Protein AF-A0A7C4BG78-F1 (afdb_monomer_lite)

Sequence (240 aa):
MKRKLEFLIALVIVAGCAGILISRRFPPARETPRSPNGEETSKPVSAEISIPVLCYHRFERTAGPMVISPERFEEHLKWLKERGYATISLADLERFLSGRHARLPEKPFLITVDDGYRSFLDHALPLLERYGFSAALFVYPESISRGKAALTWEELKTLVSRGIEVGSHSFSHANLTALCQKLPADAFQTRLIRELAASRRVMERVGFRYERDIIWAGMPHVLYRLSADTWRRGAAAGGA

Radius of gyration: 20.19 Å; chains: 1; bounding box: 68×42×52 Å

Structure (mmCIF, N/CA/C/O backbone):
data_AF-A0A7C4BG78-F1
#
_entry.id   AF-A0A7C4BG78-F1
#
loop_
_atom_site.group_PDB
_atom_site.id
_atom_site.type_symbol
_atom_site.label_atom_id
_atom_site.label_alt_id
_atom_site.label_comp_id
_atom_site.label_asym_id
_atom_site.label_entity_id
_atom_site.label_seq_id
_atom_site.pdbx_PDB_ins_code
_atom_site.Cartn_x
_atom_site.Cartn_y
_atom_site.Cartn_z
_atom_site.occupancy
_atom_site.B_iso_or_equiv
_atom_site.auth_seq_id
_atom_site.auth_comp_id
_atom_site.auth_asym_id
_atom_site.auth_atom_id
_atom_site.pdbx_PDB_model_num
ATOM 1 N N . MET A 1 1 ? -31.305 4.577 -21.688 1.00 31.61 1 MET A N 1
ATOM 2 C CA . MET A 1 1 ? -30.177 5.531 -21.555 1.00 31.61 1 MET A CA 1
ATOM 3 C C . MET A 1 1 ? -29.232 5.059 -20.455 1.00 31.61 1 MET A C 1
ATOM 5 O O . MET A 1 1 ? -29.609 5.093 -19.290 1.00 31.61 1 MET A O 1
ATOM 9 N N . LYS A 1 2 ? -28.033 4.574 -20.805 1.00 28.25 2 LYS A N 1
ATOM 10 C CA . LYS A 1 2 ? -26.981 4.256 -19.825 1.00 28.25 2 LYS A CA 1
ATOM 11 C C . LYS A 1 2 ? -26.484 5.582 -19.234 1.00 28.25 2 LYS A C 1
ATOM 13 O O . LYS A 1 2 ? -25.883 6.369 -19.959 1.00 28.25 2 LYS A O 1
ATOM 18 N N . ARG A 1 3 ? -26.794 5.873 -17.966 1.00 31.45 3 ARG A N 1
ATOM 19 C CA . ARG A 1 3 ? -26.235 7.043 -17.266 1.00 31.45 3 ARG A CA 1
ATOM 20 C C . ARG A 1 3 ? -24.714 6.861 -17.207 1.00 31.45 3 ARG A C 1
ATOM 22 O O . ARG A 1 3 ? -24.258 5.851 -16.675 1.00 31.45 3 ARG A O 1
ATOM 29 N N . LYS A 1 4 ? -23.950 7.782 -17.805 1.00 34.00 4 LYS A N 1
ATOM 30 C CA . LYS A 1 4 ? -22.487 7.805 -17.676 1.00 34.00 4 LYS A CA 1
ATOM 31 C C . LYS A 1 4 ? -22.144 8.044 -16.204 1.00 34.00 4 LYS A C 1
ATOM 33 O O . LYS A 1 4 ? -22.735 8.910 -15.565 1.00 34.00 4 LYS A O 1
ATOM 38 N N . LEU A 1 5 ? -21.274 7.196 -15.668 1.00 40.75 5 LEU A N 1
ATOM 39 C CA . LEU A 1 5 ? -20.786 7.268 -14.298 1.00 40.75 5 LEU A CA 1
ATOM 40 C C . LEU A 1 5 ? -19.577 8.209 -14.289 1.00 40.75 5 LEU A C 1
ATOM 42 O O . LEU A 1 5 ? -18.586 7.915 -14.949 1.00 40.75 5 LEU A O 1
ATOM 46 N N . GLU A 1 6 ? -19.681 9.333 -13.586 1.00 43.28 6 GLU A N 1
ATOM 47 C CA . GLU A 1 6 ? -18.626 10.349 -13.491 1.00 43.28 6 GLU A CA 1
ATOM 48 C C . GLU A 1 6 ? -17.946 10.222 -12.115 1.00 43.28 6 GLU A C 1
ATOM 50 O O . GLU A 1 6 ? -18.629 10.190 -11.087 1.00 43.28 6 GLU A O 1
ATOM 55 N N . PHE A 1 7 ? -16.616 10.113 -12.094 1.00 44.50 7 PHE A N 1
ATOM 56 C CA . PHE A 1 7 ? -15.791 10.123 -10.881 1.00 44.50 7 PHE A CA 1
ATOM 57 C C . PHE A 1 7 ? -14.972 11.411 -10.855 1.00 44.50 7 PHE A C 1
ATOM 59 O O . PHE A 1 7 ? -14.450 11.813 -11.894 1.00 44.50 7 PHE A O 1
ATOM 66 N N . LEU A 1 8 ? -14.801 12.014 -9.679 1.00 39.81 8 LEU A N 1
ATOM 67 C CA . LEU A 1 8 ? -13.862 13.116 -9.486 1.00 39.81 8 LEU A CA 1
ATOM 68 C C . LEU A 1 8 ? -12.703 12.615 -8.615 1.00 39.81 8 LEU A C 1
ATOM 70 O O . LEU A 1 8 ? -12.901 12.086 -7.522 1.00 39.81 8 LEU A O 1
ATOM 74 N N . ILE A 1 9 ? -11.489 12.732 -9.150 1.00 43.34 9 ILE A N 1
ATOM 75 C CA . ILE A 1 9 ? -10.246 12.339 -8.487 1.00 43.34 9 ILE A CA 1
ATOM 76 C C . ILE A 1 9 ? -9.457 13.620 -8.240 1.00 43.34 9 ILE A C 1
ATOM 78 O O . ILE A 1 9 ? -9.101 14.313 -9.191 1.00 43.34 9 ILE A O 1
ATOM 82 N N . ALA A 1 10 ? -9.190 13.941 -6.977 1.00 35.62 10 ALA A N 1
ATOM 83 C CA . ALA A 1 10 ? -8.380 15.092 -6.595 1.00 35.62 10 ALA A CA 1
ATOM 84 C C . ALA A 1 10 ? -7.131 14.616 -5.850 1.00 35.62 10 ALA A C 1
ATOM 86 O O . ALA A 1 10 ? -7.231 13.893 -4.866 1.00 35.62 10 ALA A O 1
ATOM 87 N N . LEU A 1 11 ? -5.943 15.013 -6.300 1.00 37.41 11 LEU A N 1
ATOM 88 C CA . LEU A 1 11 ? -4.711 14.783 -5.548 1.00 37.41 11 LEU A CA 1
ATOM 89 C C . LEU A 1 11 ? -4.680 15.766 -4.364 1.00 37.41 11 LEU A C 1
ATOM 91 O O . LEU A 1 11 ? -4.652 16.977 -4.569 1.00 37.41 11 LEU A O 1
ATOM 95 N N . VAL A 1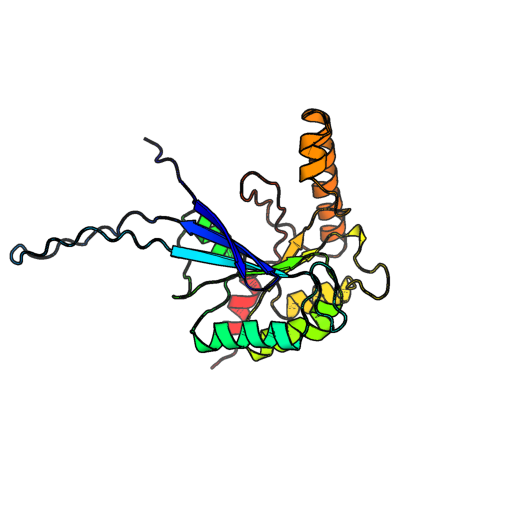 12 ? -4.698 15.257 -3.134 1.00 36.31 12 VAL A N 1
ATOM 96 C CA . VAL A 1 12 ? -4.562 16.045 -1.904 1.00 36.31 12 VAL A CA 1
ATOM 97 C C . VAL A 1 12 ? -3.207 15.728 -1.286 1.00 36.31 12 VAL A C 1
ATOM 99 O O . VAL A 1 12 ? -2.980 14.635 -0.775 1.00 36.31 12 VAL A O 1
ATOM 102 N N . ILE A 1 13 ? -2.290 16.690 -1.324 1.00 33.75 13 ILE A N 1
ATOM 103 C CA . ILE A 1 13 ? -0.987 16.558 -0.670 1.00 33.75 13 ILE A CA 1
ATOM 104 C C . ILE A 1 13 ? -1.175 16.869 0.815 1.00 33.75 13 ILE A C 1
ATOM 106 O O . ILE A 1 13 ? -1.408 18.018 1.189 1.00 33.75 13 ILE A O 1
ATOM 110 N N . VAL A 1 14 ? -1.061 15.851 1.668 1.00 40.81 14 VAL A N 1
ATOM 111 C CA . VAL A 1 14 ? -1.034 16.029 3.126 1.00 40.81 14 VAL A CA 1
ATOM 112 C C . VAL A 1 14 ? 0.410 15.877 3.581 1.00 40.81 14 VAL A C 1
ATOM 114 O O . VAL A 1 14 ? 0.955 14.779 3.573 1.00 40.81 14 VAL A O 1
ATOM 117 N N . ALA A 1 15 ? 1.035 17.002 3.934 1.00 38.44 15 ALA A N 1
ATOM 118 C CA . ALA A 1 15 ? 2.275 17.089 4.709 1.00 38.44 15 ALA A CA 1
ATOM 119 C C . ALA A 1 15 ? 3.382 16.061 4.359 1.00 38.44 15 ALA A C 1
ATOM 121 O O . ALA A 1 15 ? 3.974 15.474 5.265 1.00 38.44 15 ALA A O 1
ATOM 122 N N . GLY A 1 16 ? 3.695 15.883 3.069 1.00 33.59 16 GLY A N 1
ATOM 123 C CA . GLY A 1 16 ? 4.770 14.994 2.595 1.00 33.59 16 GLY A CA 1
ATOM 124 C C . GLY A 1 16 ? 4.307 13.652 2.017 1.00 33.59 16 GLY A C 1
ATOM 125 O O . GLY A 1 16 ? 5.141 12.885 1.549 1.00 33.59 16 GLY A O 1
ATOM 126 N N . CYS A 1 17 ? 2.999 13.388 1.991 1.00 35.88 17 CYS A N 1
ATOM 127 C CA . CYS A 1 17 ? 2.401 12.226 1.334 1.00 35.88 17 CYS A CA 1
ATOM 128 C C . CYS A 1 17 ? 1.575 12.653 0.117 1.00 35.88 17 CYS A C 1
ATOM 130 O O . CYS A 1 17 ? 0.842 13.646 0.161 1.00 35.88 17 CYS A O 1
ATOM 132 N N . ALA A 1 18 ? 1.658 11.872 -0.961 1.00 49.38 18 ALA A N 1
ATOM 133 C CA . ALA A 1 18 ? 0.705 11.960 -2.057 1.00 49.38 18 ALA A CA 1
ATOM 134 C C . ALA A 1 18 ? -0.597 11.276 -1.611 1.00 49.38 18 ALA A C 1
ATOM 136 O O . ALA A 1 18 ? -0.654 10.056 -1.471 1.00 49.38 18 ALA A O 1
ATOM 137 N N . GLY A 1 19 ? -1.633 12.063 -1.323 1.00 46.06 19 GLY A N 1
ATOM 138 C CA . GLY A 1 19 ? -2.977 11.557 -1.077 1.00 46.06 19 GLY A CA 1
ATOM 139 C C . GLY A 1 19 ? -3.823 11.679 -2.337 1.00 46.06 19 GLY A C 1
ATOM 140 O O . GLY A 1 19 ? -3.746 12.679 -3.044 1.00 46.06 19 GLY A O 1
ATOM 141 N N . ILE A 1 20 ? -4.651 10.684 -2.627 1.00 55.44 20 ILE A N 1
ATOM 142 C CA . ILE A 1 20 ? -5.627 10.735 -3.717 1.00 55.44 20 ILE A CA 1
ATOM 143 C C . ILE A 1 20 ? -7.019 10.694 -3.092 1.00 55.44 20 ILE A C 1
ATOM 145 O O . ILE A 1 20 ? -7.381 9.734 -2.422 1.00 55.44 20 ILE A O 1
ATOM 149 N N . LEU A 1 21 ? -7.812 11.739 -3.295 1.00 47.38 21 LEU A N 1
ATOM 150 C CA . LEU A 1 21 ? -9.216 11.798 -2.916 1.00 47.38 21 LEU A CA 1
ATOM 151 C C . LEU A 1 21 ? -10.067 11.274 -4.068 1.00 47.38 21 LEU A C 1
ATOM 153 O O . LEU A 1 21 ? -10.025 11.822 -5.169 1.00 47.38 21 LEU A O 1
ATOM 157 N N . ILE A 1 22 ? -10.858 10.235 -3.811 1.00 53.69 22 ILE A N 1
ATOM 158 C CA . ILE A 1 22 ? -11.795 9.688 -4.794 1.00 53.69 22 ILE A CA 1
ATOM 159 C C . ILE A 1 22 ? -13.211 10.015 -4.338 1.00 53.69 22 ILE A C 1
ATOM 161 O O . ILE A 1 22 ? -13.651 9.498 -3.311 1.00 53.69 22 ILE A O 1
ATOM 165 N N . SER A 1 23 ? -13.941 10.843 -5.085 1.00 51.28 23 SER A N 1
ATOM 166 C CA . SER A 1 23 ? -15.343 11.142 -4.792 1.00 51.28 23 SER A CA 1
ATOM 167 C C . SER A 1 23 ? -16.298 10.491 -5.787 1.00 51.28 23 SER A C 1
ATOM 169 O O . SER A 1 23 ? -16.023 10.341 -6.984 1.00 51.28 23 SER A O 1
ATOM 171 N N . ARG A 1 24 ? -17.451 10.073 -5.257 1.00 52.78 24 ARG A N 1
ATOM 172 C CA . ARG A 1 24 ? -18.576 9.573 -6.041 1.00 52.78 24 ARG A CA 1
ATOM 173 C C . ARG A 1 24 ? -19.852 10.275 -5.613 1.00 52.78 24 ARG A C 1
ATOM 175 O O . ARG A 1 24 ? -20.200 10.309 -4.433 1.00 52.78 24 ARG A O 1
ATOM 182 N N . ARG A 1 25 ? -20.606 10.731 -6.608 1.00 49.41 25 ARG A N 1
ATOM 183 C CA . ARG A 1 25 ? -21.953 11.256 -6.416 1.00 49.41 25 ARG A CA 1
ATOM 184 C C . ARG A 1 25 ? -22.969 10.123 -6.495 1.00 49.41 25 ARG A C 1
ATOM 186 O O . ARG A 1 25 ? -23.074 9.437 -7.516 1.00 49.41 25 ARG A O 1
ATOM 193 N N . PHE A 1 26 ? -23.715 9.905 -5.418 1.00 43.00 26 PHE A N 1
ATOM 194 C CA . PHE A 1 26 ? -24.866 9.007 -5.451 1.00 43.00 26 PHE A CA 1
ATOM 195 C C . PHE A 1 26 ? -26.103 9.781 -5.910 1.00 43.00 26 PHE A C 1
ATOM 197 O O . PHE A 1 26 ? -26.283 10.931 -5.506 1.00 43.00 26 PHE A O 1
ATOM 204 N N . PRO A 1 27 ? -26.977 9.190 -6.745 1.00 37.50 27 PRO A N 1
ATOM 205 C CA . PRO A 1 27 ? -28.312 9.746 -6.907 1.00 37.50 27 PRO A CA 1
ATOM 206 C C . PRO A 1 27 ? -28.996 9.788 -5.530 1.00 37.50 27 PRO A C 1
ATOM 208 O O . PRO A 1 27 ? -28.746 8.894 -4.715 1.00 37.50 27 PRO A O 1
ATOM 211 N N . PRO A 1 28 ? -29.835 10.801 -5.257 1.00 40.69 28 PRO A N 1
ATOM 212 C CA . PRO A 1 28 ? -30.562 10.868 -3.997 1.00 40.69 28 PRO A CA 1
ATOM 213 C C . PRO A 1 28 ? -31.342 9.573 -3.767 1.00 40.69 28 PRO A C 1
ATOM 215 O O . PRO A 1 28 ? -31.841 8.958 -4.719 1.00 40.69 28 PRO A O 1
ATOM 218 N N . ALA A 1 29 ? -31.401 9.138 -2.508 1.00 42.69 29 ALA A N 1
ATOM 219 C CA . ALA A 1 29 ? -32.213 7.995 -2.122 1.00 42.69 29 ALA A CA 1
ATOM 220 C C . ALA A 1 29 ? -33.653 8.219 -2.609 1.00 42.69 29 ALA A C 1
ATOM 222 O O . ALA A 1 29 ? -34.159 9.338 -2.547 1.00 42.69 29 ALA A O 1
ATOM 223 N N . ARG A 1 30 ? -34.309 7.171 -3.129 1.00 39.84 30 ARG A N 1
ATOM 224 C CA . ARG A 1 30 ? -35.744 7.253 -3.428 1.00 39.84 30 ARG A CA 1
ATOM 225 C C . ARG A 1 30 ? -36.464 7.525 -2.112 1.00 39.84 30 ARG A C 1
ATOM 227 O O . ARG A 1 30 ? -36.463 6.660 -1.239 1.00 39.84 30 ARG A O 1
ATOM 234 N N . GLU A 1 31 ? -37.038 8.712 -1.985 1.00 39.03 31 GLU A N 1
ATOM 235 C CA . GLU A 1 31 ? -37.937 9.045 -0.889 1.00 39.03 31 GLU A CA 1
ATOM 236 C C . GLU A 1 31 ? -39.093 8.038 -0.889 1.00 39.03 31 GLU A C 1
ATOM 238 O O . GLU A 1 31 ? -39.727 7.783 -1.918 1.00 39.03 31 GLU A O 1
ATOM 243 N N . THR A 1 32 ? -39.334 7.402 0.254 1.00 36.75 32 THR A N 1
ATOM 244 C CA . THR A 1 32 ? -40.606 6.725 0.499 1.00 36.75 32 THR A CA 1
ATOM 245 C C . THR A 1 32 ? -41.697 7.798 0.587 1.00 36.75 32 THR A C 1
ATOM 247 O O . THR A 1 32 ? -41.429 8.867 1.139 1.00 36.75 32 THR A O 1
ATOM 250 N N . PRO A 1 33 ? -42.919 7.574 0.067 1.00 35.62 33 PRO A N 1
ATOM 251 C CA . PRO A 1 33 ? -43.940 8.617 0.079 1.00 35.62 33 PRO A CA 1
ATOM 252 C C . PRO A 1 33 ? -44.298 8.980 1.527 1.00 35.62 33 PRO A C 1
ATOM 254 O O . PRO A 1 33 ? -44.788 8.131 2.273 1.00 35.62 33 PRO A O 1
ATOM 257 N N . ARG A 1 34 ? -44.040 10.229 1.934 1.00 42.62 34 ARG A N 1
ATOM 258 C CA . ARG A 1 34 ? -44.572 10.827 3.169 1.00 42.62 34 ARG A CA 1
ATOM 259 C C . ARG A 1 34 ? -45.768 11.735 2.848 1.00 42.62 34 ARG A C 1
ATOM 261 O O . ARG A 1 34 ? -45.897 12.244 1.742 1.00 42.62 34 ARG A O 1
ATOM 268 N N . SER A 1 35 ? -46.646 11.825 3.846 1.00 38.75 35 SER A N 1
ATOM 269 C CA . SER A 1 35 ? -48.005 12.396 3.895 1.00 38.75 35 SER A CA 1
ATOM 270 C C . SER A 1 35 ? -48.163 13.826 3.321 1.00 38.75 35 SER A C 1
ATOM 272 O O . SER A 1 35 ? -47.187 14.571 3.325 1.00 38.75 35 SER A O 1
ATOM 274 N N . PRO A 1 36 ? -49.376 14.261 2.896 1.00 43.44 36 PRO A N 1
ATOM 275 C CA . PRO A 1 36 ? -49.567 15.405 1.998 1.00 43.44 36 PRO A CA 1
ATOM 276 C C . PRO A 1 36 ? -49.528 16.815 2.614 1.00 43.44 36 PRO A C 1
ATOM 278 O O . PRO A 1 36 ? -49.800 17.762 1.889 1.00 43.44 36 PRO A O 1
ATOM 281 N N . ASN A 1 37 ? -49.190 17.005 3.892 1.00 45.56 37 ASN A N 1
ATOM 282 C CA . ASN A 1 37 ? -49.187 18.344 4.497 1.00 45.56 37 ASN A CA 1
ATOM 283 C C . ASN A 1 37 ? -47.863 18.642 5.203 1.00 45.56 37 ASN A C 1
ATOM 285 O O . ASN A 1 37 ? -47.563 18.043 6.235 1.00 45.56 37 ASN A O 1
ATOM 289 N N . GLY A 1 38 ? -47.116 19.605 4.666 1.00 37.53 38 GLY A N 1
ATOM 290 C CA . GLY A 1 38 ? -45.923 20.169 5.290 1.00 37.53 38 GLY A CA 1
ATOM 291 C C . GLY A 1 38 ? -44.903 20.583 4.242 1.00 37.53 38 GLY A C 1
ATOM 292 O O . GLY A 1 38 ? -44.151 19.751 3.747 1.00 37.53 38 GLY A O 1
ATOM 293 N N . GLU A 1 39 ? -44.912 21.864 3.889 1.00 43.66 39 GLU A N 1
ATOM 294 C CA . GLU A 1 39 ? -43.861 22.501 3.105 1.00 43.66 39 GLU A CA 1
ATOM 295 C C . GLU A 1 39 ? -42.491 22.273 3.756 1.00 43.66 39 GLU A C 1
ATOM 297 O O . GLU A 1 39 ? -42.252 22.704 4.878 1.00 43.66 39 GLU A O 1
ATOM 302 N N . GLU A 1 40 ? -41.570 21.654 3.022 1.00 35.38 40 GLU A N 1
ATOM 303 C CA . GLU A 1 40 ? -40.138 21.877 3.191 1.00 35.38 40 GLU A CA 1
ATOM 304 C C . GLU A 1 40 ? -39.458 21.653 1.838 1.00 35.38 40 GLU A C 1
ATOM 306 O O . GLU A 1 40 ? -39.429 20.553 1.285 1.00 35.38 40 GLU A O 1
ATOM 311 N N . THR A 1 41 ? -38.923 22.727 1.259 1.00 40.41 41 THR A N 1
ATOM 312 C CA . THR A 1 41 ? -38.101 22.675 0.050 1.00 40.41 41 THR A CA 1
ATOM 313 C C . THR A 1 41 ? -36.729 22.089 0.386 1.00 40.41 41 THR A C 1
ATOM 315 O O . THR A 1 41 ? -35.728 22.809 0.419 1.00 40.41 41 THR A O 1
ATOM 318 N N . SER A 1 42 ? -36.637 20.786 0.647 1.00 39.03 42 SER A N 1
ATOM 319 C CA . SER A 1 42 ? -35.339 20.124 0.748 1.00 39.03 42 SER A CA 1
ATOM 320 C C . SER A 1 42 ? -34.833 19.807 -0.657 1.00 39.03 42 SER A C 1
ATOM 322 O O . SER A 1 42 ? -35.276 18.859 -1.304 1.00 39.03 42 SER A O 1
ATOM 324 N N . LYS A 1 43 ? -33.878 20.605 -1.154 1.00 30.88 43 LYS A N 1
ATOM 325 C CA . LYS A 1 43 ? -33.039 20.183 -2.286 1.00 30.88 43 LYS A CA 1
ATOM 326 C C . LYS A 1 43 ? -32.463 18.801 -1.946 1.00 30.88 43 LYS A C 1
ATOM 328 O O . LYS A 1 43 ? -31.914 18.660 -0.852 1.00 30.88 43 LYS A O 1
ATOM 333 N N . PRO A 1 44 ? -32.520 17.803 -2.844 1.00 34.81 44 PRO A N 1
ATOM 334 C CA . PRO A 1 44 ? -31.882 16.524 -2.587 1.00 34.81 44 PRO A CA 1
ATOM 335 C C . PRO A 1 44 ? -30.374 16.752 -2.474 1.00 34.81 44 PRO A C 1
ATOM 337 O O . PRO A 1 44 ? -29.685 16.963 -3.476 1.00 34.81 44 PRO A O 1
ATOM 340 N N . VAL A 1 45 ? -29.849 16.734 -1.248 1.00 37.06 45 VAL A N 1
ATOM 341 C CA . VAL A 1 45 ? -28.409 16.676 -1.015 1.00 37.06 45 VAL A CA 1
ATOM 342 C C . VAL A 1 45 ? -27.991 15.271 -1.424 1.00 37.06 45 VAL A C 1
ATOM 344 O O . VAL A 1 45 ? -28.084 14.319 -0.654 1.00 37.06 45 VAL A O 1
ATOM 347 N N . SER A 1 46 ? -27.583 15.109 -2.683 1.00 46.31 46 SER A N 1
ATOM 348 C CA . SER A 1 46 ? -26.794 13.949 -3.078 1.00 46.31 46 SER A CA 1
ATOM 349 C C . SER A 1 46 ? -25.540 13.969 -2.207 1.00 46.31 46 SER A C 1
ATOM 351 O O . SER A 1 46 ? -24.655 14.785 -2.464 1.00 46.31 46 SER A O 1
ATOM 353 N N . ALA A 1 47 ? -25.484 13.155 -1.153 1.00 57.19 47 ALA A N 1
ATOM 354 C CA . ALA A 1 47 ? -24.293 13.049 -0.325 1.00 57.19 47 ALA A CA 1
ATOM 355 C C . ALA A 1 47 ? -23.155 12.520 -1.211 1.00 57.19 47 ALA A C 1
ATOM 357 O O . ALA A 1 47 ? -23.153 11.355 -1.621 1.00 57.19 47 ALA A O 1
ATOM 358 N N . GLU A 1 48 ? -22.233 13.401 -1.594 1.00 67.06 48 GLU A N 1
ATOM 359 C CA . GLU A 1 48 ? -20.978 12.992 -2.208 1.00 67.06 48 GLU A CA 1
ATOM 360 C C . GLU A 1 48 ? -20.137 12.345 -1.115 1.00 67.06 48 GLU A C 1
ATOM 362 O O . GLU A 1 48 ? -19.695 13.003 -0.177 1.00 67.06 48 GLU A O 1
ATOM 367 N N . ILE A 1 49 ? -19.951 11.032 -1.216 1.00 72.00 49 ILE A N 1
ATOM 368 C CA . ILE A 1 49 ? -19.016 10.324 -0.350 1.00 72.00 49 ILE A CA 1
ATOM 369 C C . ILE A 1 49 ? -17.661 10.395 -1.047 1.00 72.00 49 ILE A C 1
ATOM 371 O O . ILE A 1 49 ? -17.527 9.991 -2.207 1.00 72.00 49 ILE A O 1
ATOM 375 N N . SER A 1 50 ? -16.658 10.916 -0.347 1.00 81.94 50 SER A N 1
ATOM 376 C CA . SER A 1 50 ? -15.266 10.891 -0.785 1.00 81.94 50 SER A CA 1
ATOM 377 C C . SER A 1 50 ? -14.455 9.960 0.102 1.00 81.94 50 SER A C 1
ATOM 379 O O . SER A 1 50 ? -14.537 10.063 1.324 1.00 81.94 50 SER A O 1
ATOM 381 N N . ILE A 1 51 ? -13.654 9.091 -0.505 1.00 87.38 51 ILE A N 1
ATOM 382 C CA . ILE A 1 51 ? -12.744 8.187 0.197 1.00 87.38 51 ILE A CA 1
ATOM 383 C C . ILE A 1 51 ? -11.314 8.675 -0.068 1.00 87.38 51 ILE A C 1
ATOM 385 O O . ILE A 1 51 ? -10.834 8.546 -1.199 1.00 87.38 51 ILE A O 1
ATOM 389 N N . PRO A 1 52 ? -10.626 9.254 0.932 1.00 91.06 52 PRO A N 1
ATOM 390 C CA . PRO A 1 52 ? -9.207 9.562 0.832 1.00 91.06 52 PRO A CA 1
ATOM 391 C C . PRO A 1 52 ? -8.369 8.279 0.789 1.00 91.06 52 PRO A C 1
ATOM 393 O O . PRO A 1 52 ? -8.608 7.345 1.558 1.00 91.06 52 PRO A O 1
ATOM 396 N N . VAL A 1 53 ? -7.358 8.258 -0.074 1.00 87.25 53 VAL A N 1
ATOM 397 C CA . VAL A 1 53 ? -6.336 7.212 -0.173 1.00 87.25 53 VAL A CA 1
ATOM 398 C C . VAL A 1 53 ? -4.986 7.840 0.156 1.00 87.25 53 VAL A C 1
ATOM 400 O O . VAL A 1 53 ? -4.543 8.747 -0.544 1.00 87.25 53 VAL A O 1
ATOM 403 N N . LEU A 1 54 ? -4.346 7.394 1.235 1.00 93.00 54 LEU A N 1
ATOM 404 C CA . LEU A 1 54 ? -3.053 7.900 1.697 1.00 93.00 54 LEU A CA 1
ATOM 405 C C . LEU A 1 54 ? -1.947 6.927 1.285 1.00 93.00 54 LEU A C 1
ATOM 407 O O . LEU A 1 54 ? -1.939 5.795 1.766 1.00 93.00 54 LEU A O 1
ATOM 411 N N . CYS A 1 55 ? -1.026 7.368 0.425 1.00 92.19 55 CYS A N 1
ATOM 412 C CA . CYS A 1 55 ? 0.080 6.543 -0.059 1.00 92.19 55 CYS A CA 1
ATOM 413 C C . CYS A 1 55 ? 1.391 6.835 0.693 1.00 92.19 55 CYS A C 1
ATOM 415 O O . CYS A 1 55 ? 1.791 7.992 0.849 1.00 92.19 55 CYS A O 1
ATOM 417 N N . TYR A 1 56 ? 2.066 5.767 1.122 1.00 96.19 56 TYR A N 1
ATOM 418 C CA . TYR A 1 56 ? 3.374 5.772 1.785 1.00 96.19 56 TYR A CA 1
ATOM 419 C C . TYR A 1 56 ? 4.320 4.771 1.113 1.00 96.19 56 TYR A C 1
ATOM 421 O O . TYR A 1 56 ? 3.874 3.925 0.345 1.00 96.19 56 TYR A O 1
ATOM 429 N N . HIS A 1 57 ? 5.627 4.858 1.371 1.00 94.94 57 HIS A N 1
ATOM 430 C CA . HIS A 1 57 ? 6.607 3.892 0.843 1.00 94.94 57 HIS A CA 1
ATOM 431 C C . HIS A 1 57 ? 7.541 3.392 1.953 1.00 94.94 57 HIS A C 1
ATOM 433 O O . HIS A 1 57 ? 7.597 2.196 2.232 1.00 94.94 57 HIS A O 1
ATOM 439 N N . ARG A 1 58 ? 8.263 4.304 2.624 1.00 96.12 58 ARG A N 1
ATOM 440 C CA . ARG A 1 58 ? 9.298 3.958 3.615 1.00 96.12 58 ARG A CA 1
ATOM 441 C C . ARG A 1 58 ? 9.047 4.626 4.962 1.00 96.12 58 ARG A C 1
ATOM 443 O O . ARG A 1 58 ? 8.703 5.804 5.013 1.00 96.12 58 ARG A O 1
ATOM 450 N N . PHE A 1 59 ? 9.282 3.877 6.039 1.00 97.56 59 PHE A N 1
ATOM 451 C CA . PHE A 1 59 ? 9.056 4.312 7.421 1.00 97.56 59 PHE A CA 1
ATOM 452 C C . PHE A 1 59 ? 10.382 4.378 8.181 1.00 97.56 59 PHE A C 1
ATOM 454 O O . PHE A 1 59 ? 10.752 3.441 8.879 1.00 97.56 59 PHE A O 1
ATOM 461 N N . GLU A 1 60 ? 11.152 5.448 7.995 1.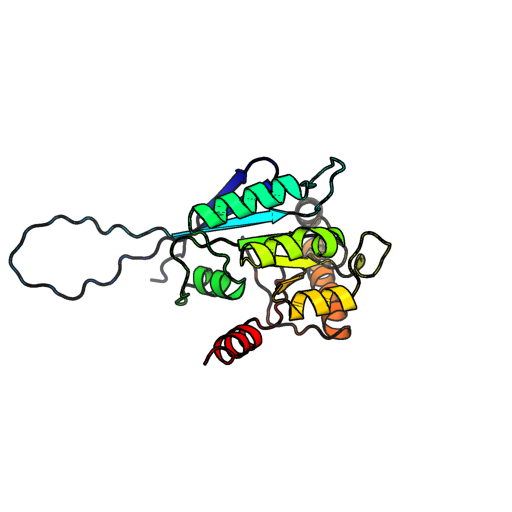00 95.62 60 GLU A N 1
ATOM 462 C CA . GLU A 1 60 ? 12.543 5.540 8.458 1.00 95.62 60 GLU A CA 1
ATOM 463 C C . GLU A 1 60 ? 12.829 6.903 9.101 1.00 95.62 60 GLU A C 1
ATOM 465 O O . GLU A 1 60 ? 12.248 7.921 8.734 1.00 95.62 60 GLU A O 1
ATOM 470 N N . ARG A 1 61 ? 13.750 6.939 10.074 1.00 94.75 61 ARG A N 1
ATOM 471 C CA . ARG A 1 61 ? 14.158 8.190 10.745 1.00 94.75 61 ARG A CA 1
ATOM 472 C C . ARG A 1 61 ? 15.046 9.071 9.868 1.00 94.75 61 ARG A C 1
ATOM 474 O O . ARG A 1 61 ? 15.072 10.286 10.040 1.00 94.75 61 ARG A O 1
ATOM 481 N N . THR A 1 62 ? 15.795 8.461 8.956 1.00 92.81 62 THR A N 1
ATOM 482 C CA . THR A 1 62 ? 16.668 9.186 8.036 1.00 92.81 62 THR A CA 1
ATOM 483 C C . THR A 1 62 ? 15.834 9.753 6.899 1.00 92.81 62 THR A C 1
ATOM 485 O O . THR A 1 62 ? 15.213 9.004 6.151 1.00 92.81 62 THR A O 1
ATOM 488 N N . ALA A 1 63 ? 15.825 11.079 6.768 1.00 87.44 63 ALA A N 1
ATOM 489 C CA . ALA A 1 63 ? 15.069 11.754 5.725 1.00 87.44 63 ALA A CA 1
ATOM 490 C C . ALA A 1 63 ? 15.515 11.317 4.320 1.00 87.44 63 ALA A C 1
ATOM 492 O O . ALA A 1 63 ? 16.702 11.122 4.050 1.00 87.44 63 ALA A O 1
ATOM 493 N N . GLY A 1 64 ? 14.549 11.213 3.413 1.00 88.44 64 GLY A N 1
ATOM 494 C CA . GLY A 1 64 ? 14.775 10.861 2.021 1.00 88.44 64 GLY A CA 1
ATOM 495 C C . GLY A 1 64 ? 13.495 10.983 1.195 1.00 88.44 64 GLY A C 1
ATOM 496 O O . GLY A 1 64 ? 12.426 11.270 1.742 1.00 88.44 64 GLY A O 1
ATOM 497 N N . PRO A 1 65 ? 13.578 10.776 -0.127 1.00 86.50 65 PRO A N 1
ATOM 498 C CA . PRO A 1 65 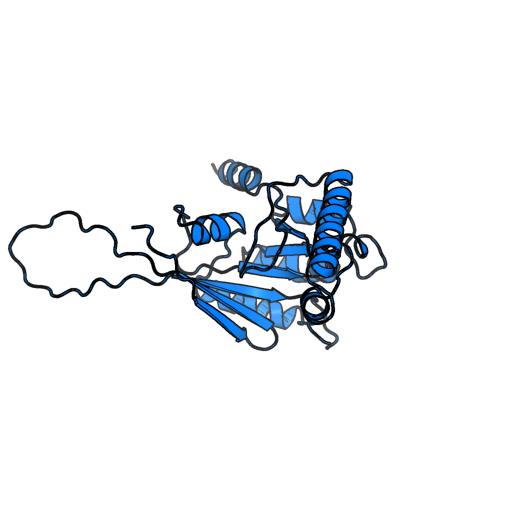? 12.405 10.780 -0.991 1.00 86.50 65 PRO A CA 1
ATOM 499 C C . PRO A 1 65 ? 11.400 9.712 -0.554 1.00 86.50 65 PRO A C 1
ATOM 501 O O . PRO A 1 65 ? 11.785 8.563 -0.344 1.00 86.50 65 PRO A O 1
ATOM 504 N N . MET A 1 66 ? 10.121 10.083 -0.441 1.00 88.38 66 MET A N 1
ATOM 505 C CA . MET A 1 66 ? 9.028 9.167 -0.070 1.00 88.38 66 MET A CA 1
ATOM 506 C C . MET A 1 66 ? 9.233 8.448 1.282 1.00 88.38 66 MET A C 1
ATOM 508 O O . MET A 1 66 ? 8.682 7.370 1.517 1.00 88.38 66 MET A O 1
ATOM 512 N N . VAL A 1 67 ? 10.020 9.050 2.180 1.00 94.75 67 VAL A N 1
ATOM 513 C CA . VAL A 1 67 ? 10.239 8.571 3.548 1.00 94.75 67 VAL A CA 1
ATOM 514 C C . VAL A 1 67 ? 9.397 9.388 4.525 1.00 94.75 67 VAL A C 1
ATOM 516 O O . VAL A 1 67 ? 9.397 10.619 4.481 1.00 94.75 67 VAL A O 1
ATOM 519 N N . ILE A 1 68 ? 8.738 8.703 5.455 1.00 96.88 68 ILE A N 1
ATOM 520 C CA . ILE A 1 68 ? 8.142 9.293 6.655 1.00 96.88 68 ILE A CA 1
ATOM 521 C C . ILE A 1 68 ? 8.794 8.678 7.897 1.00 96.88 68 ILE A C 1
ATOM 523 O O . ILE A 1 68 ? 9.093 7.487 7.910 1.00 96.88 68 ILE A O 1
ATOM 527 N N . SER A 1 69 ? 9.013 9.462 8.955 1.00 97.62 69 SER A N 1
ATOM 528 C CA . SER A 1 69 ? 9.467 8.888 10.224 1.00 97.62 69 SER A CA 1
ATOM 529 C C . SER A 1 69 ? 8.329 8.143 10.930 1.00 97.62 69 SER A C 1
ATOM 531 O O . SER A 1 69 ? 7.167 8.541 10.794 1.00 97.62 69 SER A O 1
ATOM 533 N N . PRO A 1 70 ? 8.623 7.094 11.721 1.00 98.06 70 PRO A N 1
ATOM 534 C CA . PRO A 1 70 ? 7.600 6.409 12.509 1.00 98.06 70 PRO A CA 1
ATOM 535 C C . PRO A 1 70 ? 6.809 7.356 13.424 1.00 98.06 70 PRO A C 1
ATOM 537 O O . PRO A 1 70 ? 5.598 7.211 13.541 1.00 98.06 70 PRO A O 1
ATOM 540 N N . GLU A 1 71 ? 7.459 8.375 13.998 1.00 98.00 71 GLU A N 1
ATOM 541 C CA . GLU A 1 71 ? 6.813 9.381 14.857 1.00 98.00 71 GLU A CA 1
ATOM 542 C C . GLU A 1 71 ? 5.769 10.190 14.093 1.00 98.00 71 GLU A C 1
ATOM 544 O O . GLU A 1 71 ? 4.638 10.352 14.542 1.00 98.00 71 GLU A O 1
ATOM 549 N N . ARG A 1 72 ? 6.127 10.667 12.898 1.00 96.62 72 ARG A N 1
ATOM 550 C CA . ARG A 1 72 ? 5.223 11.476 12.081 1.00 96.62 72 ARG A CA 1
ATOM 551 C C . ARG A 1 72 ? 4.092 10.634 11.498 1.00 96.62 72 ARG A C 1
ATOM 553 O O . ARG A 1 72 ? 2.965 11.104 11.370 1.00 96.62 72 ARG A O 1
ATOM 560 N N . PHE A 1 73 ? 4.366 9.371 11.175 1.00 98.31 73 PHE A N 1
ATOM 561 C CA . PHE A 1 73 ? 3.314 8.435 10.797 1.00 98.31 73 PHE A CA 1
ATOM 562 C C . PHE A 1 73 ? 2.345 8.185 11.960 1.00 98.31 73 PHE A C 1
ATOM 564 O O . PHE A 1 73 ? 1.133 8.217 11.757 1.00 98.31 73 PHE A O 1
ATOM 571 N N . GLU A 1 74 ? 2.848 8.016 13.185 1.00 98.56 74 GLU A N 1
ATOM 572 C CA . GLU A 1 74 ? 2.008 7.909 14.380 1.00 98.56 74 GLU A CA 1
ATOM 573 C C . GLU A 1 74 ? 1.135 9.158 14.585 1.00 98.56 74 GLU A C 1
ATOM 575 O O . GLU A 1 74 ? -0.056 9.020 14.863 1.00 98.56 74 GLU A O 1
ATOM 580 N N . GLU A 1 75 ? 1.671 10.365 14.378 1.00 98.00 75 GLU A N 1
ATOM 581 C CA . GLU A 1 75 ? 0.886 11.609 14.416 1.00 98.00 75 GLU A CA 1
ATOM 582 C C . GLU A 1 75 ? -0.278 11.586 13.413 1.00 98.00 75 GLU A C 1
ATOM 584 O O . GLU A 1 75 ? -1.401 11.964 13.764 1.00 98.00 75 GLU A O 1
ATOM 589 N N . HIS A 1 76 ? -0.051 11.090 12.188 1.00 98.00 76 HIS A N 1
ATOM 590 C CA . HIS A 1 76 ? -1.114 10.927 11.190 1.00 98.00 76 HIS A CA 1
ATOM 591 C C . HIS A 1 76 ? -2.198 9.955 11.683 1.00 98.00 76 HIS A C 1
ATOM 593 O O . HIS A 1 76 ? -3.390 10.272 11.619 1.00 98.00 76 HIS A O 1
ATOM 599 N N . LEU A 1 77 ? -1.808 8.781 12.196 1.00 98.25 77 LEU A N 1
ATOM 600 C CA . LEU A 1 77 ? -2.760 7.777 12.684 1.00 98.25 77 LEU A CA 1
ATOM 601 C C . LEU A 1 77 ? -3.559 8.290 13.885 1.00 98.25 77 LEU A C 1
ATOM 603 O O . LEU A 1 77 ? -4.782 8.143 13.926 1.00 98.25 77 LEU A O 1
ATOM 607 N N . LYS A 1 78 ? -2.893 8.947 14.835 1.00 98.12 78 LYS A N 1
ATOM 608 C CA . LYS A 1 78 ? -3.537 9.554 15.999 1.00 98.12 78 LYS A CA 1
ATOM 609 C C . LYS A 1 78 ? -4.581 10.583 15.575 1.00 98.12 78 LYS A C 1
ATOM 611 O O . LYS A 1 78 ? -5.729 10.495 16.007 1.00 98.12 78 LYS A O 1
ATOM 616 N N . TRP A 1 79 ? -4.223 11.492 14.667 1.00 98.00 79 TRP A N 1
ATOM 617 C CA . TRP A 1 79 ? -5.135 12.522 14.166 1.00 98.00 79 TRP A CA 1
ATOM 618 C C . TRP A 1 79 ? -6.390 11.928 13.514 1.00 98.00 79 TRP A C 1
ATOM 620 O O . TRP A 1 79 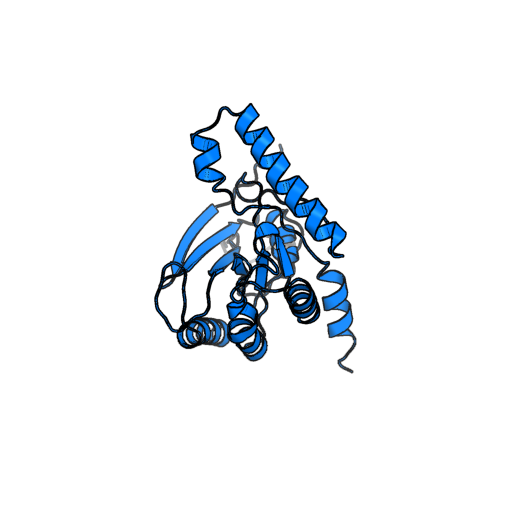? -7.502 12.416 13.747 1.00 98.00 79 TRP A O 1
ATOM 630 N N . LEU A 1 80 ? -6.219 10.867 12.715 1.00 97.50 80 LEU A N 1
ATOM 631 C CA . LEU A 1 80 ? -7.311 10.146 12.056 1.00 97.50 80 LEU A CA 1
ATOM 632 C C . LEU A 1 80 ? -8.215 9.459 13.084 1.00 97.50 80 LEU A C 1
ATOM 634 O O . LEU A 1 80 ? -9.441 9.595 13.025 1.00 97.50 80 LEU A O 1
ATOM 638 N N . LYS A 1 81 ? -7.615 8.767 14.058 1.00 96.94 81 LYS A N 1
ATOM 639 C CA . LYS A 1 81 ? -8.343 8.043 15.103 1.00 96.94 81 LYS A CA 1
ATOM 640 C C . LYS A 1 81 ? -9.185 8.979 15.964 1.00 96.94 81 LYS A C 1
ATOM 642 O O . LYS A 1 81 ? -10.372 8.721 16.148 1.00 96.94 81 LYS A O 1
ATOM 647 N N . GLU A 1 82 ? -8.606 10.085 16.427 1.00 97.75 82 GLU A N 1
ATOM 648 C CA . GLU A 1 82 ? -9.285 11.095 17.255 1.00 97.75 82 GLU A CA 1
ATOM 649 C C . GLU A 1 82 ? -10.483 11.743 16.549 1.00 97.75 82 GLU A C 1
ATOM 651 O O . GLU A 1 82 ? -11.409 12.223 17.198 1.00 97.75 82 GLU A O 1
ATOM 656 N N . ARG A 1 83 ? -10.498 11.742 15.212 1.00 97.06 83 ARG A N 1
ATOM 657 C CA . ARG A 1 83 ? -11.586 12.308 14.399 1.00 97.06 83 ARG A CA 1
ATOM 658 C C . ARG A 1 83 ? -12.611 11.282 13.934 1.00 97.06 83 ARG A C 1
ATOM 660 O O . ARG A 1 83 ? -13.534 11.658 13.206 1.00 97.06 83 ARG A O 1
ATOM 667 N N . GLY A 1 84 ? -12.477 10.027 14.358 1.00 96.19 84 GLY A N 1
ATOM 668 C CA . GLY A 1 84 ? -13.412 8.952 14.035 1.00 96.19 84 GLY A CA 1
ATOM 669 C C . GLY A 1 84 ? -13.270 8.405 12.616 1.00 96.19 84 GLY A C 1
ATOM 670 O O . GLY A 1 84 ? -14.229 7.846 12.091 1.00 96.19 84 GLY A O 1
ATOM 671 N N . TYR A 1 85 ? -12.108 8.575 11.975 1.00 96.69 85 TYR A N 1
ATOM 672 C CA . TYR A 1 85 ? -11.834 7.901 10.707 1.00 96.69 85 TYR A CA 1
ATOM 673 C C . TYR A 1 85 ? -11.667 6.397 10.917 1.00 96.69 85 TYR A C 1
ATOM 675 O O . TYR A 1 85 ? -11.166 5.953 11.951 1.00 96.69 85 TYR A O 1
ATOM 683 N N . ALA A 1 86 ? -12.047 5.615 9.910 1.00 95.81 86 ALA A N 1
ATOM 684 C CA . ALA A 1 86 ? -11.851 4.172 9.896 1.00 95.81 86 ALA A CA 1
ATOM 685 C C . ALA A 1 86 ? -11.375 3.695 8.522 1.00 95.81 86 ALA A C 1
ATOM 687 O O . ALA A 1 86 ? -11.879 4.126 7.481 1.00 95.81 86 ALA A O 1
ATOM 688 N N . THR A 1 87 ? -10.393 2.794 8.533 1.00 94.94 87 THR A N 1
ATOM 689 C CA . THR A 1 87 ? -9.854 2.210 7.307 1.00 94.94 87 THR A CA 1
ATOM 690 C C . THR A 1 87 ? -10.859 1.274 6.658 1.00 94.94 87 THR A C 1
ATOM 692 O O . THR A 1 87 ? -11.538 0.509 7.346 1.00 94.94 87 THR A O 1
ATOM 695 N N . ILE A 1 88 ? -10.907 1.286 5.332 1.00 90.62 88 ILE A N 1
ATOM 696 C CA . ILE A 1 88 ? -11.679 0.337 4.532 1.00 90.62 88 ILE A CA 1
ATOM 697 C C . ILE A 1 88 ? -10.748 -0.642 3.820 1.00 90.62 88 ILE A C 1
ATOM 699 O O . ILE A 1 88 ? -9.560 -0.375 3.664 1.00 90.62 88 ILE A O 1
ATOM 703 N N . SER A 1 89 ? -11.299 -1.761 3.354 1.00 85.38 89 SER A N 1
ATOM 704 C CA . SER A 1 89 ? -10.557 -2.683 2.487 1.00 85.38 89 SER A CA 1
ATOM 705 C C . SER A 1 89 ? -10.621 -2.253 1.021 1.00 85.38 89 SER A C 1
ATOM 707 O O . SER A 1 89 ? -11.553 -1.560 0.594 1.00 85.38 89 SER A O 1
ATOM 709 N N . LEU A 1 90 ? -9.700 -2.764 0.210 1.00 80.81 90 LEU A N 1
ATOM 710 C CA . LEU A 1 90 ? -9.743 -2.688 -1.251 1.00 80.81 90 LEU A CA 1
ATOM 711 C C . LEU A 1 90 ? -11.051 -3.259 -1.815 1.00 80.81 90 LEU A C 1
ATOM 713 O O . LEU A 1 90 ? -11.575 -2.764 -2.812 1.00 80.81 90 LEU A O 1
ATOM 717 N N . ALA A 1 91 ? -11.628 -4.256 -1.141 1.00 78.81 91 ALA A N 1
ATOM 718 C CA . ALA A 1 91 ? -12.959 -4.790 -1.436 1.00 78.81 91 ALA A CA 1
ATOM 719 C C . ALA A 1 91 ? -14.059 -3.741 -1.351 1.00 78.81 91 ALA A C 1
ATOM 721 O O . ALA A 1 91 ? -14.954 -3.688 -2.193 1.00 78.81 91 ALA A O 1
ATOM 722 N N . ASP A 1 92 ? -14.047 -2.976 -0.261 1.00 84.38 92 ASP A N 1
ATOM 723 C CA . ASP A 1 92 ? -15.076 -1.983 -0.002 1.00 84.38 92 ASP A CA 1
ATOM 724 C C . ASP A 1 92 ? -14.906 -0.827 -0.974 1.00 84.38 92 ASP A C 1
ATOM 726 O O . ASP A 1 92 ? -15.904 -0.365 -1.525 1.00 84.38 92 ASP A O 1
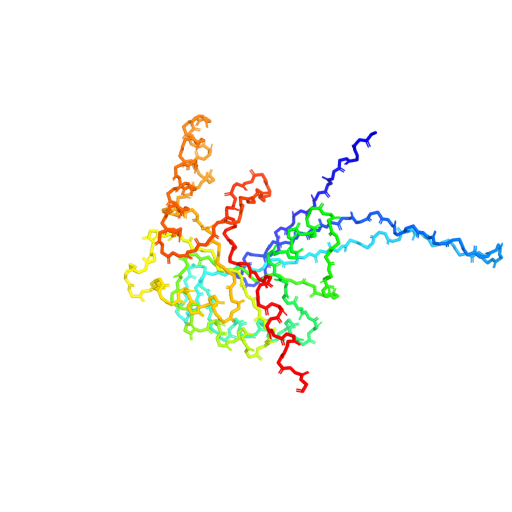ATOM 730 N N . LEU A 1 93 ? -13.656 -0.439 -1.260 1.00 81.25 93 LEU A N 1
ATOM 731 C CA . LEU A 1 93 ? -13.349 0.530 -2.305 1.00 81.25 93 LEU A CA 1
ATOM 732 C C . LEU A 1 93 ? -13.867 0.051 -3.671 1.00 81.25 93 LEU A C 1
ATOM 734 O O . LEU A 1 93 ? -14.553 0.798 -4.358 1.00 81.25 93 LEU A O 1
ATOM 738 N N . GLU A 1 94 ? -13.636 -1.200 -4.071 1.00 77.38 94 GLU A N 1
ATOM 739 C CA . GLU A 1 94 ? -14.126 -1.715 -5.359 1.00 77.38 94 GLU A CA 1
ATOM 740 C C . GLU A 1 94 ? -15.657 -1.826 -5.412 1.00 77.38 94 GLU A C 1
ATOM 742 O O . GLU A 1 94 ? -16.269 -1.474 -6.426 1.00 77.38 94 GLU A O 1
ATOM 747 N N . ARG A 1 95 ? -16.314 -2.259 -4.329 1.00 79.56 95 ARG A N 1
ATOM 748 C CA . ARG A 1 95 ? -17.786 -2.231 -4.226 1.00 79.56 95 ARG A CA 1
ATOM 749 C C . ARG A 1 95 ? -18.305 -0.797 -4.370 1.00 79.56 95 ARG A C 1
ATOM 751 O O . ARG A 1 95 ? -19.198 -0.558 -5.182 1.00 79.56 95 ARG A O 1
ATOM 758 N N . PHE A 1 96 ? -17.682 0.152 -3.675 1.00 80.38 96 PHE A N 1
ATOM 759 C CA . PHE A 1 96 ? -18.006 1.573 -3.754 1.00 80.38 96 PHE A CA 1
ATOM 760 C C . PHE A 1 96 ? -17.840 2.136 -5.170 1.00 80.38 96 PHE A C 1
ATOM 762 O O . PHE A 1 96 ? -18.744 2.800 -5.675 1.00 80.38 96 PHE A O 1
ATOM 769 N N . LEU A 1 97 ? -16.732 1.834 -5.851 1.00 75.38 97 LEU A N 1
ATOM 770 C CA . LEU A 1 97 ? -16.466 2.290 -7.219 1.00 75.38 97 LEU A CA 1
ATOM 771 C C . LEU A 1 97 ? -17.418 1.645 -8.234 1.00 75.38 97 LEU A C 1
ATOM 773 O O . LEU A 1 97 ? -17.963 2.317 -9.104 1.00 75.38 97 LEU A O 1
ATOM 777 N N . SER A 1 98 ? -17.723 0.361 -8.087 1.00 72.81 98 SER A N 1
ATOM 778 C CA . SER A 1 98 ? -18.655 -0.346 -8.980 1.00 72.81 98 SER A CA 1
ATOM 779 C C . SER A 1 98 ? -20.130 0.002 -8.749 1.00 72.81 98 SER A C 1
ATOM 781 O O . SER A 1 98 ? -20.990 -0.384 -9.536 1.00 72.81 98 SER A O 1
ATOM 783 N N . GLY A 1 99 ? -20.448 0.762 -7.698 1.00 72.94 99 GLY A N 1
ATOM 784 C CA . GLY A 1 99 ? -21.818 1.177 -7.371 1.00 72.94 99 GLY A CA 1
ATOM 785 C C . GLY A 1 99 ? -22.621 0.093 -6.690 1.00 72.94 99 GLY A C 1
ATOM 786 O O . GLY A 1 99 ? -23.838 0.212 -6.561 1.00 72.94 99 GLY A O 1
ATOM 787 N N . ARG A 1 100 ? -21.936 -0.962 -6.256 1.00 72.12 100 ARG A N 1
ATOM 788 C CA . ARG A 1 100 ? -22.510 -1.976 -5.393 1.00 72.12 100 ARG A CA 1
ATOM 789 C C . ARG A 1 100 ? -22.540 -1.432 -3.972 1.00 72.12 100 ARG A C 1
ATOM 791 O O . ARG A 1 100 ? -21.721 -0.603 -3.582 1.00 72.12 100 ARG A O 1
ATOM 798 N N . HIS A 1 101 ? -23.510 -1.894 -3.194 1.00 72.31 101 HIS A N 1
ATOM 799 C CA . HIS A 1 101 ? -23.643 -1.457 -1.814 1.00 72.31 101 HIS A CA 1
ATOM 800 C C . HIS A 1 101 ? -22.397 -1.877 -1.017 1.00 72.31 101 HIS A C 1
ATOM 802 O O . HIS A 1 101 ? -22.097 -3.067 -0.896 1.00 72.31 101 HIS A O 1
ATOM 808 N N . ALA A 1 102 ? -21.667 -0.896 -0.492 1.00 70.75 102 ALA A N 1
ATOM 809 C CA . ALA A 1 102 ? -20.584 -1.086 0.460 1.00 70.75 102 ALA A CA 1
ATOM 810 C C . ALA A 1 102 ? -21.040 -0.493 1.794 1.00 70.75 102 ALA A C 1
ATOM 812 O O . ALA A 1 102 ? -21.454 0.664 1.841 1.00 70.75 102 ALA A O 1
ATOM 813 N N . ARG A 1 103 ? -20.975 -1.276 2.875 1.00 80.94 103 ARG A N 1
ATOM 814 C CA . ARG A 1 103 ? -21.148 -0.734 4.228 1.00 80.94 103 ARG A CA 1
ATOM 815 C C . ARG A 1 103 ? -19.851 -0.030 4.609 1.00 80.94 103 ARG A C 1
ATOM 817 O O . ARG A 1 103 ? -18.931 -0.672 5.106 1.00 80.94 103 ARG A O 1
ATOM 824 N N . LEU A 1 104 ? -19.760 1.253 4.279 1.00 86.69 104 LEU A N 1
ATOM 825 C CA . LEU A 1 104 ? -18.624 2.093 4.641 1.00 86.69 104 LEU A CA 1
ATOM 826 C C . LEU A 1 104 ? -18.851 2.709 6.028 1.00 86.69 104 LEU A C 1
ATOM 828 O O . LEU A 1 104 ? -20.000 2.980 6.384 1.00 86.69 104 LEU A O 1
ATOM 832 N N . PRO A 1 105 ? -17.782 2.941 6.807 1.00 89.62 105 PRO A N 1
ATOM 833 C CA . PRO A 1 105 ? -17.867 3.800 7.981 1.00 89.62 105 PRO A CA 1
ATOM 834 C C . PRO A 1 105 ? -18.234 5.231 7.565 1.00 89.62 105 PRO A C 1
ATOM 836 O O . PRO A 1 105 ? -18.097 5.599 6.400 1.00 89.62 105 PRO A O 1
ATOM 839 N N . GLU A 1 106 ? -18.660 6.050 8.526 1.00 90.19 106 GLU A N 1
ATOM 840 C CA . GLU A 1 106 ? -19.032 7.451 8.282 1.00 90.19 106 GLU A CA 1
ATOM 841 C C . GLU A 1 106 ? -17.863 8.280 7.721 1.00 90.19 106 GLU A C 1
ATOM 843 O O . GLU A 1 106 ? -18.053 9.113 6.838 1.00 90.19 106 GLU A O 1
ATOM 848 N N . LYS A 1 107 ? -16.637 8.004 8.189 1.00 92.94 107 LYS A N 1
ATOM 849 C CA . LYS A 1 107 ? -15.397 8.654 7.737 1.00 92.94 107 LYS A CA 1
ATOM 850 C C . LYS A 1 107 ? -14.410 7.615 7.181 1.00 92.94 107 LYS A C 1
ATOM 852 O O . LYS A 1 107 ? -13.454 7.242 7.869 1.00 92.94 107 LYS A O 1
ATOM 857 N N . PRO A 1 108 ? -14.658 7.086 5.969 1.00 93.75 108 PRO A N 1
ATOM 858 C CA . PRO A 1 108 ? -13.826 6.050 5.372 1.00 93.75 108 PRO A CA 1
ATOM 859 C C . PRO A 1 108 ? -12.522 6.635 4.844 1.00 93.75 108 PRO A C 1
ATOM 861 O O . PRO A 1 108 ? -12.512 7.724 4.278 1.00 93.75 108 PRO A O 1
ATOM 864 N N . PHE A 1 109 ? -11.436 5.879 4.954 1.00 95.06 109 PHE A N 1
ATOM 865 C CA . PHE A 1 109 ? -10.198 6.145 4.223 1.00 95.06 109 PHE A CA 1
ATOM 866 C C . PHE A 1 109 ? -9.456 4.839 3.924 1.00 95.06 109 PHE A C 1
ATOM 868 O O . PHE A 1 109 ? -9.776 3.792 4.486 1.00 95.06 109 PHE A O 1
ATOM 875 N N . LEU A 1 110 ? -8.474 4.885 3.032 1.00 91.88 110 LEU A N 1
ATOM 876 C CA . LEU A 1 110 ? -7.601 3.759 2.711 1.00 91.88 110 LEU A CA 1
ATOM 877 C C . LEU A 1 110 ? -6.142 4.177 2.905 1.00 91.88 110 LEU A C 1
ATOM 879 O O . LEU A 1 110 ? -5.752 5.273 2.506 1.00 91.88 110 LEU A O 1
ATOM 883 N N . ILE A 1 111 ? -5.333 3.294 3.486 1.00 95.69 111 ILE A N 1
ATOM 884 C CA . ILE A 1 111 ? -3.874 3.427 3.501 1.00 95.69 111 ILE A CA 1
ATOM 885 C C . ILE A 1 111 ? -3.312 2.470 2.458 1.00 95.69 111 ILE A C 1
ATOM 887 O O . ILE A 1 111 ? -3.638 1.281 2.471 1.00 95.69 111 ILE A O 1
ATOM 891 N N . THR A 1 112 ? -2.456 2.982 1.583 1.00 92.56 112 THR A N 1
ATOM 892 C CA . THR A 1 112 ? -1.677 2.182 0.640 1.00 92.56 112 THR A CA 1
ATOM 893 C C . THR A 1 112 ? -0.194 2.351 0.926 1.00 92.56 112 THR A C 1
ATOM 895 O O . THR A 1 112 ? 0.264 3.442 1.273 1.00 92.56 112 THR A O 1
ATOM 898 N N . VAL A 1 113 ? 0.562 1.270 0.793 1.00 95.31 113 VAL A N 1
ATOM 899 C CA . VAL A 1 113 ? 2.018 1.277 0.936 1.00 95.31 113 VAL A CA 1
ATOM 900 C C . VAL A 1 113 ? 2.619 0.587 -0.273 1.00 95.31 113 VAL A C 1
ATOM 902 O O . VAL A 1 113 ? 2.185 -0.510 -0.602 1.00 95.31 113 VAL A O 1
ATOM 905 N N . ASP A 1 114 ? 3.604 1.203 -0.914 1.00 92.50 114 ASP A N 1
ATOM 906 C CA . ASP A 1 114 ? 4.205 0.663 -2.134 1.00 92.50 114 ASP A CA 1
ATOM 907 C C . ASP A 1 114 ? 5.591 0.037 -1.861 1.00 92.50 114 ASP A C 1
ATOM 909 O O . ASP A 1 114 ? 6.149 0.121 -0.762 1.00 92.50 114 ASP A O 1
ATOM 913 N N . ASP A 1 115 ? 6.130 -0.638 -2.873 1.00 93.00 115 ASP A N 1
ATOM 914 C CA . ASP A 1 115 ? 7.486 -1.197 -2.992 1.00 93.00 115 ASP A CA 1
ATOM 915 C C . ASP A 1 115 ? 7.859 -2.425 -2.148 1.00 93.00 115 ASP A C 1
ATOM 917 O O . ASP A 1 115 ? 8.714 -3.214 -2.562 1.00 93.00 115 ASP A O 1
ATOM 921 N N . GLY A 1 116 ? 7.217 -2.644 -1.000 1.00 95.12 116 GLY A N 1
ATOM 922 C CA . GLY A 1 116 ? 7.498 -3.809 -0.151 1.00 95.12 116 GLY A CA 1
ATOM 923 C C . GLY A 1 116 ? 8.768 -3.679 0.697 1.00 95.12 116 GLY A C 1
ATOM 924 O O . GLY A 1 116 ? 9.479 -4.664 0.916 1.00 95.12 116 GLY A O 1
ATOM 925 N N . TYR A 1 117 ? 9.056 -2.474 1.194 1.00 97.44 117 TYR A N 1
ATOM 926 C CA . TYR A 1 117 ? 10.144 -2.247 2.146 1.00 97.44 117 TYR A CA 1
ATOM 927 C C . TYR A 1 117 ? 9.861 -2.878 3.515 1.00 97.44 117 TYR A C 1
ATOM 929 O O . TYR A 1 117 ? 8.767 -2.764 4.070 1.00 97.44 117 TYR A O 1
ATOM 937 N N . ARG A 1 118 ? 10.897 -3.477 4.112 1.00 97.56 118 ARG A N 1
ATOM 938 C CA . ARG A 1 118 ? 10.856 -4.104 5.443 1.00 97.56 118 ARG A CA 1
ATOM 939 C C . ARG A 1 118 ? 10.459 -3.122 6.550 1.00 97.56 118 ARG A C 1
ATOM 941 O O . ARG A 1 118 ? 9.805 -3.521 7.507 1.00 97.56 118 ARG A O 1
ATOM 948 N N . SER A 1 119 ? 10.757 -1.831 6.377 1.00 97.94 119 SER A N 1
ATOM 949 C CA . SER A 1 119 ? 10.363 -0.779 7.323 1.00 97.94 119 SER A CA 1
ATOM 950 C C . SER A 1 119 ? 8.849 -0.709 7.566 1.00 97.94 119 SER A C 1
ATOM 952 O O . SER A 1 119 ? 8.431 -0.300 8.648 1.00 97.94 119 SER A O 1
ATOM 954 N N . PHE A 1 120 ? 8.012 -1.175 6.629 1.00 98.38 120 PHE A N 1
ATOM 955 C CA . PHE A 1 120 ? 6.576 -1.330 6.874 1.00 98.38 120 PHE A CA 1
ATOM 956 C C . PHE A 1 120 ? 6.284 -2.330 8.003 1.00 98.38 120 PHE A C 1
ATOM 958 O O . PHE A 1 120 ? 5.525 -2.016 8.919 1.00 98.38 120 PHE A O 1
ATOM 965 N N . LEU A 1 121 ? 6.909 -3.511 7.965 1.00 98.12 121 LEU A N 1
ATOM 966 C CA . LEU A 1 121 ? 6.758 -4.536 9.001 1.00 98.12 121 LEU A CA 1
ATOM 967 C C . LEU A 1 121 ? 7.323 -4.054 10.341 1.00 98.12 121 LEU A C 1
ATOM 969 O O . LEU A 1 121 ? 6.666 -4.208 11.368 1.00 98.12 121 LEU A O 1
ATOM 973 N N . ASP A 1 122 ? 8.515 -3.459 10.317 1.00 97.94 122 ASP A N 1
ATOM 974 C CA . ASP A 1 122 ? 9.251 -3.109 11.536 1.00 97.94 122 ASP A CA 1
ATOM 975 C C . ASP A 1 122 ? 8.665 -1.878 12.254 1.00 97.94 122 ASP A C 1
ATOM 977 O O . ASP A 1 122 ? 8.757 -1.772 13.479 1.00 97.94 122 ASP A O 1
ATOM 981 N N . HIS A 1 123 ? 8.060 -0.938 11.516 1.00 98.38 123 HIS A N 1
ATOM 982 C CA . HIS A 1 123 ? 7.669 0.364 12.068 1.00 98.38 123 HIS A CA 1
ATOM 983 C C . HIS A 1 123 ? 6.208 0.754 11.832 1.00 98.38 123 HIS A C 1
ATOM 985 O O . HIS A 1 123 ? 5.590 1.324 12.730 1.00 98.38 123 HIS A O 1
ATOM 991 N N . ALA A 1 124 ? 5.627 0.461 10.666 1.00 98.25 124 ALA A N 1
ATOM 992 C CA . ALA A 1 124 ? 4.261 0.893 10.358 1.00 98.25 124 ALA A CA 1
ATOM 993 C C . ALA A 1 124 ? 3.200 -0.058 10.921 1.00 98.25 124 ALA A C 1
ATOM 995 O O . ALA A 1 124 ? 2.223 0.395 11.515 1.00 98.25 124 ALA A O 1
ATOM 996 N N . LEU A 1 125 ? 3.390 -1.370 10.761 1.00 98.44 125 LEU A N 1
ATOM 997 C CA . LEU A 1 125 ? 2.420 -2.379 11.183 1.00 98.44 125 LEU A CA 1
ATOM 998 C C . LEU A 1 125 ? 2.079 -2.306 12.685 1.00 98.44 125 LEU A C 1
ATOM 1000 O O . LEU A 1 125 ? 0.885 -2.273 12.988 1.00 98.44 125 LEU A O 1
ATOM 1004 N N . PRO A 1 126 ? 3.047 -2.208 13.624 1.00 98.56 126 PRO A N 1
ATOM 1005 C CA . PRO A 1 126 ? 2.716 -2.118 15.049 1.00 98.56 126 PRO A CA 1
ATOM 1006 C C . PRO A 1 126 ? 1.875 -0.879 15.383 1.00 98.56 126 PRO A C 1
ATOM 1008 O O . PRO A 1 126 ? 0.999 -0.924 16.247 1.00 98.56 126 PRO A O 1
ATOM 1011 N N . LEU A 1 127 ? 2.117 0.234 14.681 1.00 98.69 127 LEU A N 1
ATOM 1012 C CA . LEU A 1 127 ? 1.335 1.456 14.835 1.00 98.69 127 LEU A CA 1
ATOM 1013 C C . LEU A 1 127 ? -0.076 1.277 14.262 1.00 98.69 127 LEU A C 1
ATOM 1015 O O . LEU A 1 127 ? -1.048 1.595 14.941 1.00 98.69 127 LEU A O 1
ATOM 1019 N N . LEU A 1 128 ? -0.218 0.714 13.059 1.00 98.50 128 LEU A N 1
ATOM 1020 C CA . LEU A 1 128 ? -1.530 0.428 12.468 1.00 98.50 128 LEU A CA 1
ATOM 1021 C C . LEU A 1 128 ? -2.407 -0.399 13.416 1.00 98.50 128 LEU A C 1
ATOM 1023 O O . LEU A 1 128 ? -3.541 -0.012 13.696 1.00 98.50 128 LEU A O 1
ATOM 1027 N N . GLU A 1 129 ? -1.860 -1.470 13.987 1.00 97.62 129 GLU A N 1
ATOM 1028 C CA . GLU A 1 129 ? -2.578 -2.316 14.943 1.00 97.62 129 GLU A CA 1
ATOM 1029 C C . GLU A 1 129 ? -2.953 -1.565 16.219 1.00 97.62 129 GLU A C 1
ATOM 1031 O O . GLU A 1 129 ? -4.099 -1.645 16.663 1.00 97.62 129 GLU A O 1
ATOM 1036 N N . ARG A 1 130 ? -2.028 -0.770 16.773 1.00 98.31 130 ARG A N 1
ATOM 1037 C CA . ARG A 1 130 ? -2.275 0.049 17.969 1.00 98.31 130 ARG A CA 1
ATOM 1038 C C . ARG A 1 130 ? -3.443 1.019 17.784 1.00 98.31 130 ARG A C 1
ATOM 1040 O O . ARG A 1 130 ? -4.211 1.228 18.720 1.00 98.31 130 ARG A O 1
ATOM 1047 N N . TYR A 1 131 ? -3.592 1.607 16.598 1.00 98.00 131 TYR A N 1
ATOM 1048 C CA . TYR A 1 131 ? -4.684 2.541 16.296 1.00 98.00 131 TYR A CA 1
ATOM 1049 C C . TYR A 1 131 ? -5.939 1.847 15.724 1.00 98.00 131 TYR A C 1
ATOM 1051 O O . TYR A 1 131 ? -6.991 2.483 15.573 1.00 98.00 131 TYR A O 1
ATOM 1059 N N . GLY A 1 132 ? -5.888 0.531 15.489 1.00 96.88 132 GLY A N 1
ATOM 1060 C CA . GLY A 1 132 ? -6.991 -0.258 14.936 1.00 96.88 132 GLY A CA 1
ATOM 1061 C C . GLY A 1 132 ? -7.260 0.043 13.461 1.00 96.88 132 GLY A C 1
ATOM 1062 O O . GLY A 1 132 ? -8.417 0.130 13.049 1.00 96.88 132 GLY A O 1
ATOM 1063 N N . PHE A 1 133 ? -6.197 0.255 12.690 1.00 97.50 133 PHE A N 1
ATOM 1064 C CA . PHE A 1 133 ? -6.221 0.505 11.253 1.00 97.50 133 PHE A CA 1
ATOM 1065 C C . PHE A 1 133 ? -5.581 -0.645 10.475 1.00 97.50 133 PHE A C 1
ATOM 1067 O O . PHE A 1 133 ? -4.800 -1.422 11.017 1.00 97.50 133 PHE A O 1
ATOM 1074 N N . SER A 1 134 ? -5.906 -0.737 9.187 1.00 95.50 134 SER A N 1
ATOM 1075 C CA . SER A 1 134 ? -5.268 -1.656 8.238 1.00 95.50 134 SER A CA 1
ATOM 1076 C C . SER A 1 134 ? -4.785 -0.908 6.986 1.00 95.50 134 SER A C 1
ATOM 1078 O O . SER A 1 134 ? -5.086 0.271 6.793 1.00 95.50 134 SER A O 1
ATOM 1080 N N . ALA A 1 135 ? -4.004 -1.581 6.146 1.00 94.44 135 ALA A N 1
ATOM 1081 C CA . ALA A 1 135 ? -3.443 -1.042 4.917 1.00 94.44 135 ALA A CA 1
ATOM 1082 C C . ALA A 1 135 ? -3.447 -2.082 3.788 1.00 94.44 135 ALA A C 1
ATOM 1084 O O . ALA A 1 135 ? -3.540 -3.291 4.020 1.00 94.44 135 ALA A O 1
ATOM 1085 N N . ALA A 1 136 ? -3.296 -1.587 2.562 1.00 91.06 136 ALA A N 1
ATOM 1086 C CA . ALA A 1 136 ? -2.998 -2.380 1.379 1.00 91.06 136 ALA A CA 1
ATOM 1087 C C . ALA A 1 136 ? -1.542 -2.154 0.946 1.00 91.06 136 ALA A C 1
ATOM 1089 O O . ALA A 1 136 ? -1.149 -1.028 0.650 1.00 91.06 136 ALA A O 1
ATOM 1090 N N . LEU A 1 137 ? -0.748 -3.218 0.901 1.00 91.81 137 LEU A N 1
ATOM 1091 C CA . LEU A 1 137 ? 0.651 -3.205 0.488 1.00 91.81 137 LEU A CA 1
ATOM 1092 C C . LEU A 1 137 ? 0.774 -3.643 -0.979 1.00 91.81 137 LEU A C 1
ATOM 1094 O O . LEU A 1 137 ? 0.429 -4.773 -1.312 1.00 91.81 137 LEU A O 1
ATOM 1098 N N . PHE A 1 138 ? 1.295 -2.794 -1.857 1.00 89.94 138 PHE A N 1
ATOM 1099 C CA . PHE A 1 138 ? 1.563 -3.121 -3.255 1.00 89.94 138 PHE A CA 1
ATOM 1100 C C . PHE A 1 138 ? 3.038 -3.443 -3.445 1.00 89.94 138 PHE A C 1
ATOM 1102 O O . PHE A 1 138 ? 3.903 -2.589 -3.288 1.00 89.94 138 PHE A O 1
ATOM 1109 N N . VAL A 1 139 ? 3.329 -4.687 -3.817 1.00 91.25 139 VAL A N 1
ATOM 1110 C CA . VAL A 1 139 ? 4.706 -5.164 -3.984 1.00 91.25 139 VAL A CA 1
ATOM 1111 C C . VAL A 1 139 ? 5.027 -5.439 -5.442 1.00 91.25 139 VAL A C 1
ATOM 1113 O O . VAL A 1 139 ? 4.173 -5.908 -6.197 1.00 91.25 139 VAL A O 1
ATOM 1116 N N . TYR A 1 140 ? 6.273 -5.204 -5.840 1.00 92.25 140 TYR A N 1
ATOM 1117 C CA . TYR A 1 140 ? 6.791 -5.689 -7.114 1.00 92.25 140 TYR A CA 1
ATOM 1118 C C . TYR A 1 140 ? 7.688 -6.911 -6.852 1.00 92.25 140 TYR A C 1
ATOM 1120 O O . TYR A 1 140 ? 8.697 -6.800 -6.157 1.00 92.25 140 TYR A O 1
ATOM 1128 N N . PRO A 1 141 ? 7.334 -8.110 -7.353 1.00 91.81 141 PRO A N 1
ATOM 1129 C CA . PRO A 1 141 ? 8.034 -9.351 -7.014 1.00 91.81 141 PRO A CA 1
ATOM 1130 C C . PRO A 1 141 ? 9.545 -9.361 -7.251 1.00 91.81 141 PRO A C 1
ATOM 1132 O O . PRO A 1 141 ? 10.243 -10.170 -6.645 1.00 91.81 141 PRO A O 1
ATOM 1135 N N . GLU A 1 142 ? 10.063 -8.500 -8.127 1.00 94.88 142 GLU A N 1
ATOM 1136 C CA . GLU A 1 142 ? 11.495 -8.423 -8.384 1.00 94.88 142 GLU A CA 1
ATOM 1137 C C . GLU A 1 142 ? 12.320 -7.909 -7.183 1.00 94.88 142 GLU A C 1
ATOM 1139 O O . GLU A 1 142 ? 13.501 -8.246 -7.103 1.00 94.88 142 GLU A O 1
ATOM 1144 N N . SER A 1 143 ? 11.749 -7.156 -6.230 1.00 95.12 143 SER A N 1
ATOM 1145 C CA . SER A 1 143 ? 12.457 -6.745 -4.998 1.00 95.12 143 SER A CA 1
ATOM 1146 C C . SER A 1 143 ? 12.314 -7.718 -3.836 1.00 95.12 143 SER A C 1
ATOM 1148 O O . SER A 1 143 ? 13.177 -7.748 -2.960 1.00 95.12 143 SER A O 1
ATOM 1150 N N . ILE A 1 144 ? 11.239 -8.502 -3.789 1.00 95.88 144 ILE A N 1
ATOM 1151 C CA . ILE A 1 144 ? 10.918 -9.312 -2.612 1.00 95.88 144 ILE A CA 1
ATOM 1152 C C . ILE A 1 144 ? 11.975 -10.397 -2.390 1.00 95.88 144 ILE A C 1
ATOM 1154 O O . ILE A 1 144 ? 12.432 -11.068 -3.319 1.00 95.88 144 ILE A O 1
ATOM 1158 N N . SER A 1 145 ? 12.387 -10.550 -1.131 1.00 96.00 145 SER A N 1
ATOM 1159 C CA . SER A 1 145 ? 13.528 -11.363 -0.700 1.00 96.00 145 SER A CA 1
ATOM 1160 C C . SER A 1 145 ? 14.872 -10.951 -1.327 1.00 96.00 145 SER A C 1
ATOM 1162 O O . SER A 1 145 ? 15.819 -11.742 -1.306 1.00 96.00 145 SER A O 1
ATOM 1164 N N . ARG A 1 146 ? 15.001 -9.730 -1.871 1.00 93.50 146 ARG A N 1
ATOM 1165 C CA . ARG A 1 146 ? 16.268 -9.200 -2.398 1.00 93.50 146 ARG A CA 1
ATOM 1166 C C . ARG A 1 146 ? 16.823 -8.087 -1.517 1.00 93.50 146 ARG A C 1
ATOM 1168 O O . ARG A 1 146 ? 16.400 -6.937 -1.569 1.00 93.50 146 ARG A O 1
ATOM 1175 N N . GLY A 1 147 ? 17.859 -8.433 -0.758 1.00 93.56 147 GLY A N 1
ATOM 1176 C CA . GLY A 1 147 ? 18.554 -7.501 0.125 1.00 93.56 147 GLY A CA 1
ATOM 1177 C C . GLY A 1 147 ? 17.843 -7.292 1.462 1.00 93.56 147 GLY A C 1
ATOM 1178 O O . GLY A 1 147 ? 16.729 -7.750 1.686 1.00 93.56 147 GLY A O 1
ATOM 1179 N N . LYS A 1 148 ? 18.522 -6.604 2.383 1.00 90.69 148 LYS A N 1
ATOM 1180 C CA . LYS A 1 148 ? 18.069 -6.457 3.778 1.00 90.69 148 LYS A CA 1
ATOM 1181 C C . LYS A 1 148 ? 16.889 -5.496 3.953 1.00 90.69 148 LYS A C 1
ATOM 1183 O O . LYS A 1 148 ? 16.176 -5.588 4.942 1.00 90.69 148 LYS A O 1
ATOM 1188 N N . ALA A 1 149 ? 16.720 -4.562 3.018 1.00 94.19 149 ALA A N 1
ATOM 1189 C CA . ALA A 1 149 ? 15.679 -3.540 3.081 1.00 94.19 149 ALA A CA 1
ATOM 1190 C C . ALA A 1 149 ? 14.332 -4.009 2.507 1.00 94.19 149 ALA A C 1
ATOM 1192 O O . ALA A 1 149 ? 13.329 -3.333 2.718 1.00 94.19 149 ALA A O 1
ATOM 1193 N N . ALA A 1 150 ? 14.297 -5.134 1.789 1.00 97.19 150 ALA A N 1
ATOM 1194 C CA . ALA A 1 150 ? 13.074 -5.696 1.229 1.00 97.19 150 ALA A CA 1
ATOM 1195 C C . ALA A 1 150 ? 12.422 -6.677 2.208 1.00 97.19 150 ALA A C 1
ATOM 1197 O O . ALA A 1 150 ? 13.111 -7.380 2.952 1.00 97.19 150 ALA A O 1
ATOM 1198 N N . LEU A 1 151 ? 11.094 -6.753 2.171 1.00 97.56 151 LEU A N 1
ATOM 1199 C CA . LEU A 1 151 ? 10.359 -7.845 2.801 1.00 97.56 151 LEU A CA 1
ATOM 1200 C C . LEU A 1 151 ? 10.709 -9.175 2.135 1.00 97.56 151 LEU A C 1
ATOM 1202 O O . LEU A 1 151 ? 10.967 -9.245 0.932 1.00 97.56 151 LEU A O 1
ATOM 1206 N N . THR A 1 152 ? 10.662 -10.247 2.914 1.00 97.38 152 THR A N 1
ATOM 1207 C CA . THR A 1 152 ? 10.697 -11.619 2.405 1.00 97.38 152 THR A CA 1
ATOM 1208 C C . THR A 1 152 ? 9.296 -12.131 2.067 1.00 97.38 152 THR A C 1
ATOM 1210 O O . THR A 1 152 ? 8.284 -11.619 2.547 1.00 97.38 152 THR A O 1
ATOM 1213 N N . TRP A 1 153 ? 9.222 -13.199 1.270 1.00 94.06 153 TRP A N 1
ATOM 1214 C CA . TRP A 1 153 ? 7.954 -13.879 0.975 1.00 94.06 153 TRP A CA 1
ATOM 1215 C C . TRP A 1 153 ? 7.218 -14.380 2.228 1.00 94.06 153 TRP A C 1
ATOM 1217 O O . TRP A 1 153 ? 5.994 -14.283 2.295 1.00 94.06 153 TRP A O 1
ATOM 1227 N N . GLU A 1 154 ? 7.943 -14.883 3.229 1.00 93.69 154 GLU A N 1
ATOM 1228 C CA . GLU A 1 154 ? 7.345 -15.356 4.487 1.00 93.69 154 GLU A CA 1
ATOM 1229 C C . GLU A 1 154 ? 6.854 -14.195 5.363 1.00 93.69 154 GLU A C 1
ATOM 1231 O O . GLU A 1 154 ? 5.778 -14.268 5.964 1.00 93.69 154 GLU A O 1
ATOM 1236 N N . GLU A 1 155 ? 7.574 -13.072 5.368 1.00 95.88 155 GLU A N 1
ATOM 1237 C CA . GLU A 1 155 ? 7.110 -11.846 6.021 1.00 95.88 155 GLU A CA 1
ATOM 1238 C C . GLU A 1 155 ? 5.847 -11.302 5.341 1.00 95.88 155 GLU A C 1
ATOM 1240 O O . GLU A 1 155 ? 4.910 -10.925 6.038 1.00 95.88 155 GLU A O 1
ATOM 1245 N N . LEU A 1 156 ? 5.737 -11.350 4.006 1.00 92.25 156 LEU A N 1
ATOM 1246 C CA . LEU A 1 156 ? 4.494 -10.979 3.314 1.00 92.25 156 LEU A CA 1
ATOM 1247 C C . LEU A 1 156 ? 3.310 -11.864 3.719 1.00 92.25 156 LEU A C 1
ATOM 1249 O O . LEU A 1 156 ? 2.227 -11.345 3.982 1.00 92.25 156 LEU A O 1
ATOM 1253 N N . LYS A 1 157 ? 3.493 -13.186 3.818 1.00 89.00 157 LYS A N 1
ATOM 1254 C CA . LYS A 1 157 ? 2.439 -14.089 4.320 1.00 89.00 157 LYS A CA 1
ATOM 1255 C C . LYS A 1 157 ? 2.058 -13.770 5.768 1.00 89.00 157 LYS A C 1
ATOM 1257 O O . LYS A 1 157 ? 0.883 -13.837 6.121 1.00 89.00 157 LYS A O 1
ATOM 1262 N N . THR A 1 158 ? 3.034 -13.375 6.584 1.00 90.81 158 THR A N 1
ATOM 1263 C CA . THR A 1 158 ? 2.798 -12.916 7.961 1.00 90.81 158 THR A CA 1
ATOM 1264 C C . THR A 1 158 ? 1.993 -11.614 7.989 1.00 90.81 158 THR A C 1
ATOM 1266 O O . THR A 1 158 ? 1.071 -11.477 8.783 1.00 90.81 158 THR A O 1
ATOM 1269 N N . LEU A 1 159 ? 2.270 -10.659 7.099 1.00 92.19 159 LEU A N 1
ATOM 1270 C CA . LEU A 1 159 ? 1.479 -9.427 6.997 1.00 92.19 159 LEU A CA 1
ATOM 1271 C C . LEU A 1 159 ? 0.020 -9.722 6.634 1.00 92.19 159 LEU A C 1
ATOM 1273 O O . LEU A 1 159 ? -0.900 -9.160 7.227 1.00 92.19 159 LEU A O 1
ATOM 1277 N N . VAL A 1 160 ? -0.196 -10.658 5.713 1.00 88.81 160 VAL A N 1
ATOM 1278 C CA . VAL A 1 160 ? -1.536 -11.111 5.322 1.00 88.81 160 VAL A CA 1
ATOM 1279 C C . VAL A 1 160 ? -2.283 -11.726 6.500 1.00 88.81 160 VAL A C 1
ATOM 1281 O O . VAL A 1 160 ? -3.447 -11.391 6.722 1.00 88.81 160 VAL A O 1
ATOM 1284 N N . SER A 1 161 ? -1.641 -12.609 7.274 1.00 86.38 161 SER A N 1
ATOM 1285 C CA . SER A 1 161 ? -2.288 -13.221 8.444 1.00 86.38 161 SER A CA 1
ATOM 1286 C C . SER A 1 161 ? -2.642 -12.191 9.522 1.00 86.38 161 SER A C 1
ATOM 1288 O O . SER A 1 161 ? -3.580 -12.406 10.287 1.00 86.38 161 SER A O 1
ATOM 1290 N N . ARG A 1 162 ? -1.960 -11.039 9.523 1.00 89.81 162 ARG A N 1
ATOM 1291 C CA . ARG A 1 162 ? -2.228 -9.877 10.384 1.00 89.81 162 ARG A CA 1
ATOM 1292 C C . ARG A 1 162 ? -3.196 -8.856 9.775 1.00 89.81 162 ARG A C 1
ATOM 1294 O O . ARG A 1 162 ? -3.373 -7.772 10.319 1.00 89.81 162 ARG A O 1
ATOM 1301 N N . GLY A 1 163 ? -3.865 -9.204 8.677 1.00 84.81 163 GLY A N 1
ATOM 1302 C CA . GLY A 1 163 ? -4.952 -8.406 8.109 1.00 84.81 163 GLY A CA 1
ATOM 1303 C C . GLY A 1 163 ? -4.517 -7.321 7.125 1.00 84.81 163 GLY A C 1
ATOM 1304 O O . GLY A 1 163 ? -5.328 -6.445 6.824 1.00 84.81 163 GLY A O 1
ATOM 1305 N N . ILE A 1 164 ? -3.282 -7.373 6.614 1.00 90.75 164 ILE A N 1
ATOM 1306 C CA . ILE A 1 164 ? -2.807 -6.508 5.524 1.00 90.75 164 ILE A CA 1
ATOM 1307 C C . ILE A 1 164 ? -3.184 -7.124 4.174 1.00 90.75 164 ILE A C 1
ATOM 1309 O O . ILE A 1 164 ? -2.907 -8.295 3.906 1.00 90.75 164 ILE A O 1
ATOM 1313 N N . GLU A 1 165 ? -3.803 -6.339 3.293 1.00 86.94 165 GLU A N 1
ATOM 1314 C CA . GLU A 1 165 ? -4.052 -6.771 1.913 1.00 86.94 165 GLU A CA 1
ATOM 1315 C C . GLU A 1 165 ? -2.768 -6.611 1.084 1.00 86.94 165 GLU A C 1
ATOM 1317 O O . GLU A 1 165 ? -2.064 -5.619 1.233 1.00 86.94 165 GLU A O 1
ATOM 1322 N N . VAL A 1 166 ? -2.451 -7.567 0.203 1.00 85.12 166 VAL A N 1
ATOM 1323 C CA . VAL A 1 166 ? -1.247 -7.509 -0.648 1.00 85.12 166 VAL A CA 1
ATOM 1324 C C . VAL A 1 166 ? -1.635 -7.479 -2.123 1.00 85.12 166 VAL A C 1
ATOM 1326 O O . VAL A 1 166 ? -2.195 -8.452 -2.625 1.00 85.12 166 VAL A O 1
ATOM 1329 N N . GLY A 1 167 ? -1.298 -6.377 -2.795 1.00 81.00 167 GLY A N 1
ATOM 1330 C CA . GLY A 1 167 ? -1.483 -6.112 -4.222 1.00 81.00 167 GLY A CA 1
ATOM 1331 C C . GLY A 1 167 ? -0.175 -6.126 -5.020 1.00 81.00 167 GLY A C 1
ATOM 1332 O O . GLY A 1 167 ? 0.904 -6.317 -4.460 1.00 81.00 167 GLY A O 1
ATOM 1333 N N . SER A 1 168 ? -0.254 -5.904 -6.339 1.00 82.44 168 SER A N 1
ATOM 1334 C CA . SER A 1 168 ? 0.932 -5.798 -7.199 1.00 82.44 168 SER A CA 1
ATOM 1335 C C . SER A 1 168 ? 1.251 -4.379 -7.613 1.00 82.44 168 SER A C 1
ATOM 1337 O O . SER A 1 168 ? 0.376 -3.631 -8.048 1.00 82.44 168 SER A O 1
ATOM 1339 N N . HIS A 1 169 ? 2.544 -4.085 -7.615 1.00 87.25 169 HIS A N 1
ATOM 1340 C CA . HIS A 1 169 ? 3.127 -2.856 -8.122 1.00 87.25 169 HIS A CA 1
ATOM 1341 C C . HIS A 1 169 ? 3.961 -3.099 -9.393 1.00 87.25 169 HIS A C 1
ATOM 1343 O O . HIS A 1 169 ? 5.083 -2.619 -9.513 1.00 87.25 169 HIS A O 1
ATOM 1349 N N . SER A 1 170 ? 3.411 -3.860 -10.355 1.00 87.06 170 SER A N 1
ATOM 1350 C CA . SER A 1 170 ? 4.107 -4.440 -11.528 1.00 87.06 170 SER A CA 1
ATOM 1351 C C . SER A 1 170 ? 5.063 -5.585 -11.159 1.00 87.06 170 SER A C 1
ATOM 1353 O O . SER A 1 170 ? 4.992 -6.110 -10.047 1.00 87.06 170 SER A O 1
ATOM 1355 N N . PHE A 1 171 ? 5.891 -6.058 -12.099 1.00 90.94 171 PHE A N 1
ATOM 1356 C CA . PHE A 1 171 ? 6.908 -7.071 -11.805 1.00 90.94 171 PHE A CA 1
ATOM 1357 C C . PHE A 1 171 ? 8.234 -6.424 -11.417 1.00 90.94 171 PHE A C 1
ATOM 1359 O O . PHE A 1 171 ? 8.778 -6.755 -10.363 1.00 90.94 171 PHE A O 1
ATOM 1366 N N . SER A 1 172 ? 8.721 -5.503 -12.254 1.00 92.00 172 SER A N 1
ATOM 1367 C CA . SER A 1 172 ? 10.062 -4.915 -12.158 1.00 92.00 172 SER A CA 1
ATOM 1368 C C . SER A 1 172 ? 10.086 -3.485 -11.619 1.00 92.00 172 SER A C 1
ATOM 1370 O O . SER A 1 172 ? 11.113 -2.819 -11.720 1.00 92.00 172 SER A O 1
ATOM 1372 N N . HIS A 1 173 ? 8.945 -2.954 -11.175 1.00 90.38 173 HIS A N 1
ATOM 1373 C CA . HIS A 1 173 ? 8.778 -1.530 -10.866 1.00 90.38 173 HIS A CA 1
ATOM 1374 C C . HIS A 1 173 ? 9.055 -0.606 -12.073 1.00 90.38 173 HIS A C 1
ATOM 1376 O O . HIS A 1 173 ? 9.680 0.451 -11.975 1.00 90.38 173 HIS A O 1
ATOM 1382 N N . ALA A 1 174 ? 8.625 -1.026 -13.269 1.00 86.12 174 ALA A N 1
ATOM 1383 C CA . ALA A 1 174 ? 8.790 -0.218 -14.473 1.00 86.12 174 ALA A CA 1
ATOM 1384 C C . ALA A 1 174 ? 7.954 1.071 -14.390 1.00 86.12 174 ALA A C 1
ATOM 1386 O O . ALA A 1 174 ? 6.768 1.027 -14.070 1.00 86.12 174 ALA A O 1
ATOM 1387 N N . ASN A 1 175 ? 8.531 2.217 -14.770 1.00 85.88 175 ASN A N 1
ATOM 1388 C CA . ASN A 1 175 ? 7.780 3.471 -14.866 1.00 85.88 175 ASN A CA 1
ATOM 1389 C C . ASN A 1 175 ? 6.842 3.442 -16.089 1.00 85.88 175 ASN A C 1
ATOM 1391 O O . ASN A 1 175 ? 7.194 3.891 -17.183 1.00 85.88 175 ASN A O 1
ATOM 1395 N N . LEU A 1 176 ? 5.647 2.877 -15.901 1.00 82.62 176 LEU A N 1
ATOM 1396 C CA . LEU A 1 176 ? 4.656 2.681 -16.959 1.00 82.62 176 LEU A CA 1
ATOM 1397 C C . LEU A 1 176 ? 4.158 4.005 -17.553 1.00 82.62 176 LEU A C 1
ATOM 1399 O O . LEU A 1 176 ? 3.888 4.054 -18.749 1.00 82.62 176 LEU A O 1
ATOM 1403 N N . THR A 1 177 ? 4.109 5.085 -16.770 1.00 81.69 177 THR A N 1
ATOM 1404 C CA . THR A 1 177 ? 3.745 6.424 -17.262 1.00 81.69 177 THR A CA 1
ATOM 1405 C C . THR A 1 177 ? 4.757 6.927 -18.285 1.00 81.69 177 THR A C 1
ATOM 1407 O O . THR A 1 177 ? 4.385 7.331 -19.386 1.00 81.69 177 THR A O 1
ATOM 1410 N N . ALA A 1 178 ? 6.048 6.842 -17.961 1.00 83.69 178 ALA A N 1
ATOM 1411 C CA . ALA A 1 178 ? 7.110 7.228 -18.881 1.00 83.69 178 ALA A CA 1
ATOM 1412 C C . ALA A 1 178 ? 7.155 6.311 -20.113 1.00 83.69 178 ALA A C 1
ATOM 1414 O O . ALA A 1 178 ? 7.404 6.781 -21.220 1.00 83.69 178 ALA A O 1
ATOM 1415 N N . LEU A 1 179 ? 6.907 5.009 -19.945 1.00 85.38 179 LEU A N 1
ATOM 1416 C CA . LEU A 1 179 ? 6.873 4.060 -21.060 1.00 85.38 179 LEU A CA 1
ATOM 1417 C C . LEU A 1 179 ? 5.694 4.312 -22.004 1.00 85.38 179 LEU A C 1
ATOM 1419 O O . LEU A 1 179 ? 5.886 4.252 -23.212 1.00 85.38 179 LEU A O 1
ATOM 1423 N N . CYS A 1 180 ? 4.516 4.646 -21.473 1.00 85.31 180 CYS A N 1
ATOM 1424 C CA . CYS A 1 180 ? 3.334 4.999 -22.263 1.00 85.31 180 CYS A CA 1
ATOM 1425 C C . CYS A 1 180 ? 3.591 6.212 -23.171 1.00 85.31 180 CYS A C 1
ATOM 1427 O O . CYS A 1 180 ? 3.121 6.255 -24.301 1.00 85.31 180 CYS A O 1
ATOM 1429 N N . GLN A 1 181 ? 4.386 7.175 -22.698 1.00 88.56 181 GLN A N 1
ATOM 1430 C CA . GLN A 1 181 ? 4.758 8.362 -23.474 1.00 88.56 181 GLN A CA 1
ATOM 1431 C C . GLN A 1 181 ? 5.855 8.092 -24.513 1.00 88.56 181 GLN A C 1
ATOM 1433 O O . GLN A 1 181 ? 5.926 8.787 -25.522 1.00 88.56 181 GLN A O 1
ATOM 1438 N N . LYS A 1 182 ? 6.746 7.129 -24.250 1.00 92.94 182 LYS A N 1
ATOM 1439 C CA . LYS A 1 182 ? 7.949 6.884 -25.064 1.00 92.94 182 LYS A CA 1
ATOM 1440 C C . LYS A 1 182 ? 7.778 5.795 -26.117 1.00 92.94 182 LYS A C 1
ATOM 1442 O O . LYS A 1 182 ? 8.501 5.807 -27.108 1.00 92.94 182 LYS A O 1
ATOM 1447 N N . LEU A 1 183 ? 6.912 4.816 -25.875 1.00 90.38 183 LEU A N 1
ATOM 1448 C CA . LEU A 1 183 ? 6.767 3.647 -26.736 1.00 90.38 183 LEU A CA 1
ATOM 1449 C C . LEU A 1 183 ? 5.572 3.794 -27.687 1.00 90.38 183 LEU A C 1
ATOM 1451 O O . LEU A 1 183 ? 4.548 4.355 -27.296 1.00 90.38 183 LEU A O 1
ATOM 1455 N N . PRO A 1 184 ? 5.651 3.210 -28.898 1.00 96.12 184 PRO A N 1
ATOM 1456 C CA . PRO A 1 184 ? 4.469 2.917 -29.700 1.00 96.12 184 PRO A CA 1
ATOM 1457 C C . PRO A 1 184 ? 3.419 2.136 -28.893 1.00 96.12 184 PRO A C 1
ATOM 1459 O O . PRO A 1 184 ? 3.762 1.367 -27.990 1.00 96.12 184 PRO A O 1
ATOM 1462 N N . ALA A 1 185 ? 2.136 2.328 -29.212 1.00 91.00 185 ALA A N 1
ATOM 1463 C CA . ALA A 1 185 ? 1.032 1.785 -28.419 1.00 91.00 185 ALA A CA 1
ATOM 1464 C C . ALA A 1 185 ? 1.089 0.252 -28.267 1.00 91.00 185 ALA A C 1
ATOM 1466 O O . ALA A 1 185 ? 0.883 -0.265 -27.173 1.00 91.00 185 ALA A O 1
ATOM 1467 N N . ASP A 1 186 ? 1.417 -0.477 -29.331 1.00 94.19 186 ASP A N 1
ATOM 1468 C CA . ASP A 1 186 ? 1.587 -1.935 -29.345 1.00 94.19 186 ASP A CA 1
ATOM 1469 C C . ASP A 1 186 ? 2.778 -2.398 -28.487 1.00 94.19 186 ASP A C 1
ATOM 1471 O O . ASP A 1 186 ? 2.665 -3.355 -27.712 1.00 94.19 186 ASP A O 1
ATOM 1475 N N . ALA A 1 187 ? 3.900 -1.679 -28.551 1.00 93.50 187 ALA A N 1
ATOM 1476 C CA . ALA A 1 187 ? 5.074 -1.944 -27.726 1.00 93.50 187 ALA A CA 1
ATOM 1477 C C . ALA A 1 187 ? 4.797 -1.673 -26.237 1.00 93.50 187 ALA A C 1
ATOM 1479 O O . ALA A 1 187 ? 5.181 -2.474 -25.378 1.00 93.50 187 ALA A O 1
ATOM 1480 N N . PHE A 1 188 ? 4.083 -0.588 -25.917 1.00 89.62 188 PHE A N 1
ATOM 1481 C CA . PHE A 1 188 ? 3.633 -0.301 -24.555 1.00 89.62 188 PHE A CA 1
ATOM 1482 C C . PHE A 1 188 ? 2.684 -1.386 -24.037 1.00 89.62 188 PHE A C 1
ATOM 1484 O O . PHE A 1 188 ? 2.912 -1.913 -22.948 1.00 89.62 188 PHE A O 1
ATOM 1491 N N . GLN A 1 189 ? 1.672 -1.771 -24.821 1.00 87.88 189 GLN A N 1
ATOM 1492 C CA . GLN A 1 189 ? 0.735 -2.842 -24.459 1.00 87.88 189 GLN A CA 1
ATOM 1493 C C . GLN A 1 189 ? 1.465 -4.165 -24.207 1.00 87.88 189 GLN A C 1
ATOM 1495 O O . GLN A 1 189 ? 1.230 -4.825 -23.195 1.00 87.88 189 GLN A O 1
ATOM 1500 N N . THR A 1 190 ? 2.422 -4.516 -25.067 1.00 91.94 190 THR A N 1
ATOM 1501 C CA . THR A 1 190 ? 3.257 -5.712 -24.892 1.00 91.94 190 THR A CA 1
ATOM 1502 C C . THR A 1 190 ? 4.058 -5.651 -23.591 1.00 91.94 190 THR A C 1
ATOM 1504 O O . THR A 1 190 ? 4.089 -6.625 -22.830 1.00 91.94 190 THR A O 1
ATOM 1507 N N . ARG A 1 191 ? 4.691 -4.506 -23.292 1.00 89.44 191 ARG A N 1
ATOM 1508 C CA . ARG A 1 191 ? 5.449 -4.327 -22.045 1.00 89.44 191 ARG A CA 1
ATOM 1509 C C . ARG A 1 191 ? 4.542 -4.419 -20.824 1.00 89.44 191 ARG A C 1
ATOM 1511 O O . ARG A 1 191 ? 4.886 -5.122 -19.878 1.00 89.44 191 ARG A O 1
ATOM 1518 N N . LEU A 1 192 ? 3.394 -3.756 -20.860 1.00 86.75 192 LEU A N 1
ATOM 1519 C CA . LEU A 1 192 ? 2.412 -3.782 -19.789 1.00 86.75 192 LEU A CA 1
ATOM 1520 C C . LEU A 1 192 ? 1.956 -5.213 -19.485 1.00 86.75 192 LEU A C 1
ATOM 1522 O O . LEU A 1 192 ? 2.078 -5.667 -18.351 1.00 86.75 192 LEU A O 1
ATOM 1526 N N . ILE A 1 193 ? 1.492 -5.950 -20.498 1.00 87.56 193 ILE A N 1
ATOM 1527 C CA . ILE A 1 193 ? 1.032 -7.337 -20.337 1.00 87.56 193 ILE A CA 1
ATOM 1528 C C . ILE A 1 193 ? 2.143 -8.203 -19.739 1.00 87.56 193 ILE A C 1
ATOM 1530 O O . ILE A 1 193 ? 1.884 -9.022 -18.857 1.00 87.56 193 ILE A O 1
ATOM 1534 N N . ARG A 1 194 ? 3.395 -8.005 -20.170 1.00 90.88 194 ARG A N 1
ATOM 1535 C CA . ARG A 1 194 ? 4.543 -8.738 -19.629 1.00 90.88 194 ARG A CA 1
ATOM 1536 C C . ARG A 1 194 ? 4.772 -8.449 -18.146 1.00 90.88 194 ARG A C 1
ATOM 1538 O O . ARG A 1 194 ? 4.987 -9.405 -17.403 1.00 90.88 194 ARG A O 1
ATOM 1545 N N . GLU A 1 195 ? 4.724 -7.185 -17.726 1.00 89.56 195 GLU A N 1
ATOM 1546 C CA . GLU A 1 195 ? 4.858 -6.791 -16.315 1.00 89.56 195 GLU A CA 1
ATOM 1547 C C . GLU A 1 195 ? 3.774 -7.444 -15.453 1.00 89.56 195 GLU A C 1
ATOM 1549 O O . GLU A 1 195 ? 4.076 -8.106 -14.459 1.00 89.56 195 GLU A O 1
ATOM 1554 N N . LEU A 1 196 ? 2.511 -7.323 -15.864 1.00 85.56 196 LEU A N 1
ATOM 1555 C CA . LEU A 1 196 ? 1.384 -7.863 -15.104 1.00 85.56 196 LEU A CA 1
ATOM 1556 C C . LEU A 1 196 ? 1.428 -9.393 -15.042 1.00 85.56 196 LEU A C 1
ATOM 1558 O O . LEU A 1 196 ? 1.329 -9.981 -13.966 1.00 85.56 196 LEU A O 1
ATOM 1562 N N . ALA A 1 197 ? 1.654 -10.056 -16.180 1.00 87.88 197 ALA A N 1
ATOM 1563 C CA . ALA A 1 197 ? 1.702 -11.512 -16.244 1.00 87.88 197 ALA A CA 1
ATOM 1564 C C . ALA A 1 197 ? 2.902 -12.090 -15.479 1.00 87.88 197 ALA A C 1
ATOM 1566 O O . ALA A 1 197 ? 2.780 -13.140 -14.850 1.00 87.88 197 ALA A O 1
ATOM 1567 N N . ALA A 1 198 ? 4.068 -11.436 -15.519 1.00 91.50 198 ALA A N 1
ATOM 1568 C CA . ALA A 1 198 ? 5.235 -11.872 -14.753 1.00 91.50 198 ALA A CA 1
ATOM 1569 C C . ALA A 1 198 ? 5.005 -11.737 -13.249 1.00 91.50 198 ALA A C 1
ATOM 1571 O O . ALA A 1 198 ? 5.270 -12.688 -12.512 1.00 91.50 198 ALA A O 1
ATOM 1572 N N . SER A 1 199 ? 4.451 -10.602 -12.823 1.00 88.81 199 SER A N 1
ATOM 1573 C CA . SER A 1 199 ? 4.091 -10.361 -11.430 1.00 88.81 199 SER A CA 1
ATOM 1574 C C . SER A 1 199 ? 3.124 -11.437 -10.933 1.00 88.81 199 SER A C 1
ATOM 1576 O O . SER A 1 199 ? 3.409 -12.128 -9.953 1.00 88.81 199 SER A O 1
ATOM 1578 N N . ARG A 1 200 ? 2.055 -11.695 -11.697 1.00 86.19 200 ARG A N 1
ATOM 1579 C CA . ARG A 1 200 ? 1.040 -12.699 -11.366 1.00 86.19 200 ARG A CA 1
ATOM 1580 C C . ARG A 1 200 ? 1.640 -14.088 -11.211 1.00 86.19 200 ARG A C 1
ATOM 1582 O O . ARG A 1 200 ? 1.414 -14.734 -10.195 1.00 86.19 200 ARG A O 1
ATOM 1589 N N . ARG A 1 201 ? 2.439 -14.531 -12.188 1.00 90.19 201 ARG A N 1
ATOM 1590 C CA . ARG A 1 201 ? 3.063 -15.864 -12.160 1.00 90.19 201 ARG A CA 1
ATOM 1591 C C . ARG A 1 201 ? 3.915 -16.086 -10.913 1.00 90.19 201 ARG A C 1
ATOM 1593 O O . ARG A 1 201 ? 3.914 -17.189 -10.376 1.00 90.19 201 ARG A O 1
ATOM 1600 N N . VAL A 1 202 ? 4.672 -15.077 -10.476 1.00 91.06 202 VAL A N 1
ATOM 1601 C CA . VAL A 1 202 ? 5.521 -15.207 -9.281 1.00 91.06 202 VAL A CA 1
ATOM 1602 C C . VAL A 1 202 ? 4.676 -15.231 -8.014 1.00 91.06 202 VAL A C 1
ATOM 1604 O O . VAL A 1 202 ? 4.875 -16.119 -7.189 1.00 91.06 202 VAL A O 1
ATOM 1607 N N . MET A 1 203 ? 3.703 -14.326 -7.896 1.00 87.19 203 MET A N 1
ATOM 1608 C CA . MET A 1 203 ? 2.790 -14.283 -6.750 1.00 87.19 203 MET A CA 1
ATOM 1609 C C . MET A 1 203 ? 2.006 -15.599 -6.605 1.00 87.19 203 MET A C 1
ATOM 1611 O O . MET A 1 203 ? 1.947 -16.163 -5.514 1.00 87.19 203 MET A O 1
ATOM 1615 N N . GLU A 1 204 ? 1.486 -16.153 -7.705 1.00 87.06 204 GLU A N 1
ATOM 1616 C CA . GLU A 1 204 ? 0.791 -17.449 -7.704 1.00 87.06 204 GLU A CA 1
ATOM 1617 C C . GLU A 1 204 ? 1.712 -18.606 -7.300 1.00 87.06 204 GLU A C 1
ATOM 1619 O O . GLU A 1 204 ? 1.328 -19.454 -6.495 1.00 87.06 204 GLU A O 1
ATOM 1624 N N . ARG A 1 205 ? 2.960 -18.617 -7.783 1.00 88.88 205 ARG A N 1
ATOM 1625 C CA . ARG A 1 205 ? 3.939 -19.664 -7.449 1.00 88.88 205 ARG A CA 1
ATOM 1626 C C . ARG A 1 205 ? 4.268 -19.724 -5.958 1.00 88.88 205 ARG A C 1
ATOM 1628 O O . ARG A 1 205 ? 4.527 -20.808 -5.447 1.00 88.88 205 ARG A O 1
ATOM 1635 N N . VAL A 1 206 ? 4.280 -18.584 -5.272 1.00 84.94 206 VAL A N 1
ATOM 1636 C CA . VAL A 1 206 ? 4.596 -18.509 -3.833 1.00 84.94 206 VAL A CA 1
ATOM 1637 C C . VAL A 1 206 ? 3.351 -18.605 -2.938 1.00 84.94 206 VAL A C 1
ATOM 1639 O O . VAL A 1 206 ? 3.458 -18.480 -1.717 1.00 84.94 206 VAL A O 1
ATOM 1642 N N . GLY A 1 207 ? 2.187 -18.893 -3.536 1.00 81.44 207 GLY A N 1
ATOM 1643 C CA . GLY A 1 207 ? 0.952 -19.254 -2.838 1.00 81.44 207 GLY A CA 1
ATOM 1644 C C . GLY A 1 207 ? -0.107 -18.153 -2.757 1.00 81.44 207 GLY A C 1
ATOM 1645 O O . GLY A 1 207 ? -1.135 -18.364 -2.114 1.00 81.44 207 GLY A O 1
ATOM 1646 N N . PHE A 1 208 ? 0.092 -16.993 -3.392 1.00 82.06 208 PHE A N 1
ATOM 1647 C CA . PHE A 1 208 ? -0.948 -15.963 -3.463 1.00 82.06 208 PHE A CA 1
ATOM 1648 C C . PHE A 1 208 ? -1.984 -16.328 -4.525 1.00 82.06 208 PHE A C 1
ATOM 1650 O O . PHE A 1 208 ? -1.647 -16.796 -5.607 1.00 82.06 208 PHE A O 1
ATOM 1657 N N . ARG A 1 209 ? -3.267 -16.083 -4.253 1.00 73.12 209 ARG A N 1
ATOM 1658 C CA . ARG A 1 209 ? -4.324 -16.320 -5.239 1.00 73.12 209 ARG A CA 1
ATOM 1659 C C . ARG A 1 209 ? -4.662 -15.034 -5.975 1.00 73.12 209 ARG A C 1
ATOM 1661 O O . ARG A 1 209 ? -4.928 -14.006 -5.362 1.00 73.12 209 ARG A O 1
ATOM 1668 N N . TYR A 1 210 ? -4.708 -15.123 -7.294 1.00 69.69 210 TYR A N 1
ATOM 1669 C CA . TYR A 1 210 ? -5.223 -14.060 -8.135 1.00 69.69 210 TYR A CA 1
ATOM 1670 C C . TYR A 1 210 ? -6.758 -14.058 -8.120 1.00 69.69 210 TYR A C 1
ATOM 1672 O O . TYR A 1 210 ? -7.382 -15.053 -8.495 1.00 69.69 210 TYR A O 1
ATOM 1680 N N . GLU A 1 211 ? -7.369 -12.945 -7.704 1.00 66.69 211 GLU A N 1
ATOM 1681 C CA . GLU A 1 211 ? -8.818 -12.747 -7.837 1.00 66.69 211 GLU A CA 1
ATOM 1682 C C . GLU A 1 211 ? -9.173 -12.141 -9.203 1.00 66.69 211 GLU A C 1
ATOM 1684 O O . GLU A 1 211 ? -9.906 -12.765 -9.971 1.00 66.69 211 GLU A O 1
ATOM 1689 N N . ARG A 1 212 ? -8.681 -10.931 -9.509 1.00 64.88 212 ARG A N 1
ATOM 1690 C CA . ARG A 1 212 ? -8.929 -10.209 -10.772 1.00 64.88 212 ARG A CA 1
ATOM 1691 C C . ARG A 1 212 ? -8.044 -8.973 -10.913 1.00 64.88 212 ARG A C 1
ATOM 1693 O O . ARG A 1 212 ? -7.598 -8.423 -9.912 1.00 64.88 212 ARG A O 1
ATOM 1700 N N . ASP A 1 213 ? -7.889 -8.492 -12.142 1.00 62.69 213 ASP A N 1
ATOM 1701 C CA . ASP A 1 213 ? -7.319 -7.176 -12.417 1.00 62.69 213 ASP A CA 1
ATOM 1702 C C . ASP A 1 213 ? -8.332 -6.092 -12.048 1.00 62.69 213 ASP A C 1
ATOM 1704 O O . ASP A 1 213 ? -9.540 -6.233 -12.270 1.00 62.69 213 ASP A O 1
ATOM 1708 N N . ILE A 1 214 ? -7.831 -4.980 -11.519 1.00 57.88 214 ILE A N 1
ATOM 1709 C CA . ILE A 1 214 ? -8.609 -3.758 -11.360 1.00 57.88 214 ILE A CA 1
ATOM 1710 C C . ILE A 1 214 ? -7.935 -2.687 -12.212 1.00 57.88 214 ILE A C 1
ATOM 1712 O O . ILE A 1 214 ? -6.723 -2.509 -12.187 1.00 57.88 214 ILE A O 1
ATOM 1716 N N . ILE A 1 215 ? -8.727 -1.986 -13.012 1.00 52.91 215 ILE A N 1
ATOM 1717 C CA . ILE A 1 215 ? -8.247 -0.844 -13.785 1.00 52.91 215 ILE A CA 1
ATOM 1718 C C . ILE A 1 215 ? -8.737 0.393 -13.042 1.00 52.91 215 ILE A C 1
ATOM 1720 O O . ILE A 1 215 ? -9.936 0.674 -13.026 1.00 52.91 215 ILE A O 1
ATOM 1724 N N . TRP A 1 216 ? -7.824 1.102 -12.381 1.00 52.00 216 TRP A N 1
ATOM 1725 C CA . TRP A 1 216 ? -8.135 2.336 -11.661 1.00 52.00 216 TRP A CA 1
ATOM 1726 C C . TRP A 1 216 ? -7.646 3.535 -12.475 1.00 52.00 216 TRP A C 1
ATOM 1728 O O . TRP A 1 216 ? -6.542 3.509 -13.000 1.00 52.00 216 TRP A O 1
ATOM 1738 N N . ALA A 1 217 ? -8.487 4.562 -12.642 1.00 46.88 217 ALA A N 1
ATOM 1739 C CA . ALA A 1 217 ? -8.200 5.742 -13.473 1.00 46.88 217 ALA A CA 1
ATOM 1740 C C . ALA A 1 217 ? -7.779 5.433 -14.934 1.00 46.88 217 ALA A C 1
ATOM 1742 O O . ALA A 1 217 ? -7.031 6.188 -15.547 1.00 46.88 217 ALA A O 1
ATOM 1743 N N . GLY A 1 218 ? -8.233 4.306 -15.501 1.00 47.94 218 GLY A N 1
ATOM 1744 C CA . GLY A 1 218 ? -7.788 3.849 -16.828 1.00 47.94 218 GLY A CA 1
ATOM 1745 C C . GLY A 1 218 ? -6.352 3.314 -16.849 1.00 47.94 218 GLY A C 1
ATOM 1746 O O . GLY A 1 218 ? -5.861 2.918 -17.904 1.00 47.94 218 GLY A O 1
ATOM 1747 N N . MET A 1 219 ? -5.695 3.265 -15.689 1.00 46.84 219 MET A N 1
ATOM 1748 C CA . MET A 1 219 ? -4.381 2.685 -15.505 1.00 46.84 219 MET A CA 1
ATOM 1749 C C . MET A 1 219 ? -4.503 1.246 -14.970 1.00 46.84 219 MET A C 1
ATOM 1751 O O . MET A 1 219 ? -5.316 0.950 -14.086 1.00 46.84 219 MET A O 1
ATOM 1755 N N . PRO A 1 220 ? -3.712 0.316 -15.516 1.00 47.56 220 PRO A N 1
ATOM 1756 C CA . PRO A 1 220 ? -3.672 -1.072 -15.081 1.00 47.56 220 PRO A CA 1
ATOM 1757 C C .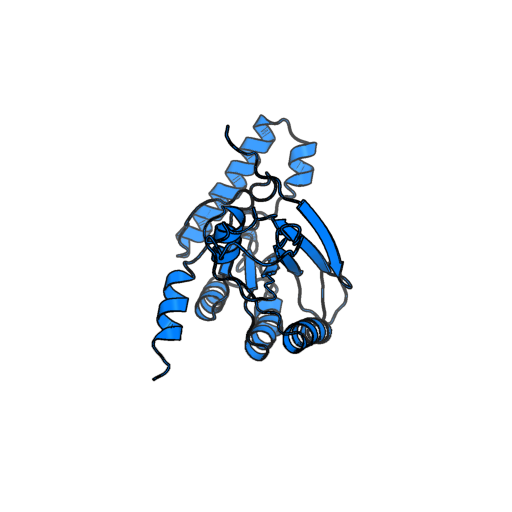 PRO A 1 220 ? -2.943 -1.175 -13.734 1.00 47.56 220 PRO A C 1
ATOM 1759 O O . PRO A 1 220 ? -1.730 -1.370 -13.677 1.00 47.56 220 PRO A O 1
ATOM 1762 N N . HIS A 1 221 ? -3.682 -1.046 -12.637 1.00 52.16 221 HIS A N 1
ATOM 1763 C CA . HIS A 1 221 ? -3.169 -1.293 -11.293 1.00 52.16 221 HIS A CA 1
ATOM 1764 C C . HIS A 1 221 ? -3.683 -2.644 -10.822 1.00 52.16 221 HIS A C 1
ATOM 1766 O O . HIS A 1 221 ? -4.788 -2.764 -10.296 1.00 52.16 221 HIS A O 1
ATOM 1772 N N . VAL A 1 222 ? -2.889 -3.691 -11.037 1.00 49.84 222 VAL A N 1
ATOM 1773 C CA . VAL A 1 222 ? -3.305 -5.041 -10.660 1.00 49.84 222 VAL A CA 1
ATOM 1774 C C . VAL A 1 222 ? -3.288 -5.183 -9.141 1.00 49.84 222 VAL A C 1
ATOM 1776 O O . VAL A 1 222 ? -2.274 -5.466 -8.505 1.00 49.84 222 VAL A O 1
ATOM 1779 N N . LEU A 1 223 ? -4.467 -4.975 -8.570 1.00 54.44 223 LEU A N 1
ATOM 1780 C CA . LEU A 1 223 ? -4.825 -5.311 -7.208 1.00 54.44 223 LEU A CA 1
ATOM 1781 C C . LEU A 1 223 ? -4.877 -6.836 -7.079 1.00 54.44 223 LEU A C 1
ATOM 1783 O O . LEU A 1 223 ? -5.912 -7.453 -7.316 1.00 54.44 223 LEU A O 1
ATOM 1787 N N . TYR A 1 224 ? -3.763 -7.463 -6.695 1.00 54.94 224 TYR A N 1
ATOM 1788 C CA . TYR A 1 224 ? -3.872 -8.783 -6.085 1.00 54.94 224 TYR A CA 1
ATOM 1789 C C . TYR A 1 224 ? -4.612 -8.632 -4.762 1.00 54.94 224 TYR A C 1
ATOM 1791 O O . TYR A 1 224 ? -4.457 -7.652 -4.036 1.00 54.94 224 TYR A O 1
ATOM 1799 N N . ARG A 1 225 ? -5.494 -9.582 -4.497 1.00 45.62 225 ARG A N 1
ATOM 1800 C CA . ARG A 1 225 ? -6.258 -9.624 -3.270 1.00 45.62 225 ARG A CA 1
ATOM 1801 C C . ARG A 1 225 ? -6.200 -11.044 -2.769 1.00 45.62 225 ARG A C 1
ATOM 1803 O O . ARG A 1 225 ? -6.673 -11.959 -3.433 1.00 45.62 225 ARG A O 1
ATOM 1810 N N . LEU A 1 226 ? -5.611 -11.220 -1.595 1.00 45.56 226 LEU A N 1
ATOM 1811 C CA . LEU A 1 226 ? -5.983 -12.344 -0.759 1.00 45.56 226 LEU A CA 1
ATOM 1812 C C . LEU A 1 226 ? -7.309 -11.977 -0.112 1.00 45.56 226 LEU A C 1
ATOM 1814 O O . LEU A 1 226 ? -7.484 -10.867 0.389 1.00 45.56 226 LEU A O 1
ATOM 1818 N N . SER A 1 227 ? -8.275 -12.879 -0.221 1.00 38.84 227 SER A N 1
ATOM 1819 C CA . SER A 1 227 ? -9.660 -12.601 0.117 1.00 38.84 227 SER A CA 1
ATOM 1820 C C . SER A 1 227 ? -9.788 -12.097 1.558 1.00 38.84 227 SER A C 1
ATOM 1822 O O . SER A 1 227 ? -9.757 -12.888 2.496 1.00 38.84 227 SER A O 1
ATOM 1824 N N . ALA A 1 228 ? -10.042 -10.799 1.757 1.00 39.12 228 ALA A N 1
ATOM 1825 C CA . ALA A 1 228 ? -10.445 -10.269 3.071 1.00 39.12 228 ALA A CA 1
ATOM 1826 C C . ALA A 1 228 ? -11.738 -10.940 3.607 1.00 39.12 228 ALA A C 1
ATOM 1828 O O . ALA A 1 228 ? -12.085 -10.834 4.784 1.00 39.12 228 ALA A O 1
ATOM 1829 N N . ASP A 1 229 ? -12.454 -11.651 2.731 1.00 40.78 229 ASP A N 1
ATOM 1830 C CA . ASP A 1 229 ? -13.668 -12.410 3.010 1.00 40.78 229 ASP A CA 1
ATOM 1831 C C . ASP A 1 229 ? -13.453 -13.619 3.951 1.00 40.78 229 ASP A C 1
ATOM 1833 O O . ASP A 1 229 ? -14.411 -14.048 4.598 1.00 40.78 229 ASP A O 1
ATOM 1837 N N . THR A 1 230 ? -12.244 -14.184 4.067 1.00 41.34 230 THR A N 1
ATOM 1838 C CA . THR A 1 230 ? -11.938 -15.199 5.101 1.00 41.34 230 THR A CA 1
ATOM 1839 C C . THR A 1 230 ? -11.669 -14.559 6.466 1.00 41.34 230 THR A C 1
ATOM 1841 O O . THR A 1 230 ? -12.061 -15.116 7.487 1.00 41.34 230 THR A O 1
ATOM 1844 N N . TRP A 1 231 ? -11.106 -13.348 6.500 1.00 43.16 231 TRP A N 1
ATOM 1845 C CA . TRP A 1 231 ? -10.749 -12.646 7.738 1.00 43.16 231 TRP A CA 1
ATOM 1846 C C . TRP A 1 231 ? -11.953 -12.040 8.480 1.00 43.16 231 TRP A C 1
ATOM 1848 O O . TRP A 1 231 ? -12.106 -12.277 9.679 1.00 43.16 231 TRP A O 1
ATOM 1858 N N . ARG A 1 232 ? -12.872 -11.336 7.792 1.00 44.59 232 ARG A N 1
ATOM 1859 C CA . ARG A 1 232 ? -14.066 -10.761 8.463 1.00 44.59 232 ARG A CA 1
ATOM 1860 C C . ARG A 1 232 ? -14.959 -11.822 9.106 1.00 44.59 232 ARG A C 1
ATOM 1862 O O . ARG A 1 232 ? -15.598 -11.547 10.116 1.00 44.59 232 ARG A O 1
ATOM 1869 N N . ARG A 1 233 ? -15.000 -13.026 8.529 1.00 41.94 233 ARG A N 1
ATOM 1870 C CA . ARG A 1 233 ? -15.765 -14.152 9.082 1.00 41.94 233 ARG A CA 1
ATOM 1871 C C . ARG A 1 233 ? -15.087 -14.798 10.294 1.00 41.94 233 ARG A C 1
ATOM 1873 O O . ARG A 1 233 ? -15.799 -15.279 11.162 1.00 41.94 233 ARG A O 1
ATOM 1880 N N . GLY A 1 234 ? -13.755 -14.761 10.384 1.00 37.94 234 GLY A N 1
ATOM 1881 C CA . GLY A 1 234 ? -13.012 -15.264 11.545 1.00 37.94 234 GLY A CA 1
ATOM 1882 C C . GLY A 1 234 ? -13.034 -14.312 12.746 1.00 37.94 234 GLY A C 1
ATOM 1883 O O . GLY A 1 234 ? -13.256 -14.751 13.867 1.00 37.94 234 GLY A O 1
ATOM 1884 N N . ALA A 1 235 ? -12.881 -13.002 12.523 1.00 38.94 235 ALA A N 1
ATOM 1885 C CA . ALA A 1 235 ? -12.858 -12.014 13.608 1.00 38.94 235 ALA A CA 1
ATOM 1886 C C . ALA A 1 235 ? -14.236 -11.793 14.268 1.00 38.94 235 ALA A C 1
ATOM 1888 O O . ALA A 1 235 ? -14.311 -11.513 15.459 1.00 38.94 235 ALA A O 1
ATOM 1889 N N . ALA A 1 236 ? -15.332 -11.960 13.520 1.00 38.84 236 ALA A N 1
ATOM 1890 C CA . ALA A 1 236 ? -16.690 -11.885 14.067 1.00 38.84 236 ALA A CA 1
ATOM 1891 C C . ALA A 1 236 ? -17.105 -13.138 14.869 1.00 38.84 236 ALA A C 1
ATOM 1893 O O . ALA A 1 236 ? -18.096 -13.091 15.588 1.00 38.84 236 ALA A O 1
ATOM 1894 N N . ALA A 1 237 ? -16.368 -14.248 14.751 1.00 37.38 237 ALA A N 1
ATOM 1895 C CA . ALA A 1 237 ? -16.683 -15.519 15.408 1.00 37.38 237 ALA A CA 1
ATOM 1896 C C . ALA A 1 237 ? -15.934 -15.738 16.741 1.00 37.38 237 ALA A C 1
ATOM 1898 O O . ALA A 1 237 ? -16.102 -16.783 17.360 1.00 37.38 237 ALA A O 1
ATOM 1899 N N . GLY A 1 238 ? -15.110 -14.778 17.182 1.00 32.78 238 GLY A N 1
ATOM 1900 C CA . GLY A 1 238 ? -14.264 -14.888 18.382 1.00 32.78 238 GLY A CA 1
ATOM 1901 C C . GLY A 1 238 ? -14.654 -13.973 19.547 1.00 32.78 238 GLY A C 1
ATOM 1902 O O . GLY A 1 238 ? -13.809 -13.684 20.387 1.00 32.78 238 GLY A O 1
ATOM 1903 N N . GLY A 1 239 ? -15.891 -13.475 19.581 1.00 35.84 239 GLY A N 1
ATOM 1904 C CA . GLY A 1 239 ? -16.377 -12.571 20.625 1.00 35.84 239 GLY A CA 1
ATOM 1905 C C . GLY A 1 239 ? -17.785 -12.928 21.086 1.00 35.84 239 GLY A C 1
ATOM 1906 O O . GLY A 1 239 ? -18.730 -12.218 20.750 1.00 35.84 239 GLY A O 1
ATOM 1907 N N . ALA A 1 240 ? -17.904 -14.032 21.819 1.00 31.73 240 ALA A N 1
ATOM 1908 C CA . ALA A 1 240 ? -19.002 -14.350 22.729 1.00 31.73 240 ALA A CA 1
ATOM 1909 C C . ALA A 1 240 ? -18.473 -15.299 23.808 1.00 31.73 240 ALA A C 1
ATOM 1911 O O . ALA A 1 240 ? -17.758 -16.254 23.426 1.00 31.73 240 ALA A O 1
#

Foldseek 3Di:
DPPDFDKDWDFDDDPQWTKIKIKGFDDADPDDDDDDDDDDPDDRPRPIDIAIETEAEAAPPDDDRRYDHLVVLLVVLVVCLVVPEAEDDPVLVVCVVVVHDHPADPHYYAYEYEAAFCRCVVRVLVSCVVSVYEHEYAHAQVCEPPDDGHHHLVVVVVSVVVPYWYWHCFHPVDPLVVCCVVDDPVVSVVVRCCRVVNRQVVCVVSPFDADDWDQDPVHGGTRRGDDCVVVVVVVVVPDD

pLDDT: mean 75.23, std 23.33, range [28.25, 98.69]

Secondary structure (DSSP, 8-state):
--PPPPEEEEEEEETTEEEEEEEEEPPPP-PPPPPS-----------EEEEEEEEE-EE-SS--TTEE-HHHHHHHHHHHHHTT-EE--HHHHHHHHHT------SSEEEEEEETTBTHIIIIIHHHHHHHT---EEEE-TTTTTSSTTBPPHHHHHHHHHTT-EEEE--SS---HHHHHHHS-HHHHHHHHHHHHHHHHHHHHHTTPPP---EEETTEEE------HHHHHHHHTTS--